Protein AF-A0A7C8NZ95-F1 (afdb_monomer)

Sequence (185 aa):
MVEPLVEALSMAIEKGDIRADDDFKIHGSVNLLVDQTKTVLHLIEVKPHIIAAFKSITKEGPISGLPMRGVKFNIMDVILADDPANMGANQMVETTRRAINASILLANPVLLESIHSATIRIPETASNTASDIITKRGGNIFSEVKAAGASPYIIEAFIPAKKILRFRNSPSDSYQGPRICATSS

Organism: Orbilia oligospora (NCBI:txid2813651)

Structure (mmCIF, N/CA/C/O backbone):
data_AF-A0A7C8NZ95-F1
#
_entry.id   AF-A0A7C8NZ95-F1
#
loop_
_atom_site.group_PDB
_atom_site.id
_atom_site.type_symbol
_atom_site.label_atom_id
_atom_site.label_alt_id
_atom_site.label_comp_id
_atom_site.label_asym_id
_atom_site.label_entity_id
_atom_site.label_seq_id
_atom_site.pdbx_PDB_ins_code
_atom_site.Cartn_x
_atom_site.Cartn_y
_atom_site.Cartn_z
_atom_site.occupancy
_atom_site.B_iso_or_equiv
_atom_site.auth_seq_id
_atom_site.auth_comp_id
_atom_site.auth_asym_id
_atom_site.auth_atom_id
_atom_site.pdbx_PDB_model_num
ATOM 1 N N . MET A 1 1 ? -14.291 2.839 6.269 1.00 80.12 1 MET A N 1
ATOM 2 C CA . MET A 1 1 ? -14.311 2.973 4.791 1.00 80.12 1 MET A CA 1
ATOM 3 C C . MET A 1 1 ? -12.886 3.026 4.265 1.00 80.12 1 MET A C 1
ATOM 5 O O . MET A 1 1 ? -12.041 3.594 4.948 1.00 80.12 1 MET A O 1
ATOM 9 N N . VAL A 1 2 ? -12.616 2.412 3.109 1.00 84.00 2 VAL A N 1
ATOM 10 C CA . VAL A 1 2 ? -11.275 2.343 2.503 1.00 84.00 2 VAL A CA 1
ATOM 11 C C . VAL A 1 2 ? -11.283 3.091 1.184 1.00 84.00 2 VAL A C 1
ATOM 13 O O . VAL A 1 2 ? -12.167 2.873 0.362 1.00 84.00 2 VAL A O 1
ATOM 16 N N . GLU A 1 3 ? -10.301 3.963 0.997 1.00 85.75 3 GLU A N 1
ATOM 17 C CA . GLU A 1 3 ? -10.150 4.779 -0.204 1.00 85.75 3 GLU A CA 1
ATOM 18 C C . GLU A 1 3 ? -8.696 4.705 -0.694 1.00 85.75 3 GLU A C 1
ATOM 20 O O . GLU A 1 3 ? -7.772 4.656 0.132 1.00 85.75 3 GLU A O 1
ATOM 25 N N . PRO A 1 4 ? -8.456 4.707 -2.017 1.00 84.56 4 PRO A N 1
ATOM 26 C CA . PRO A 1 4 ? -7.107 4.853 -2.541 1.00 84.56 4 PRO A CA 1
ATOM 27 C C . PRO A 1 4 ? -6.555 6.234 -2.176 1.00 84.56 4 PRO A C 1
ATOM 29 O O . PRO A 1 4 ? -7.269 7.240 -2.184 1.00 84.56 4 PRO A O 1
ATOM 32 N N . LEU A 1 5 ? -5.268 6.289 -1.844 1.00 82.00 5 LEU A N 1
ATOM 33 C CA . LEU A 1 5 ? -4.600 7.554 -1.582 1.00 82.00 5 LEU A CA 1
ATOM 34 C C . LEU A 1 5 ? -4.376 8.313 -2.893 1.00 82.00 5 LEU A C 1
ATOM 36 O O . LEU A 1 5 ? -3.969 7.730 -3.895 1.00 82.00 5 LEU A O 1
ATOM 40 N N . VAL A 1 6 ? -4.564 9.633 -2.867 1.00 82.06 6 VAL A N 1
ATOM 41 C CA . VAL A 1 6 ? -4.166 10.493 -3.989 1.00 82.06 6 VAL A CA 1
ATOM 42 C C . VAL A 1 6 ? -2.646 10.412 -4.163 1.00 82.06 6 VAL A C 1
ATOM 44 O O . VAL A 1 6 ? -1.903 10.548 -3.187 1.00 82.06 6 VAL A O 1
ATOM 47 N N . GLU A 1 7 ? -2.172 10.236 -5.398 1.00 76.62 7 GLU A N 1
ATOM 48 C CA . GLU A 1 7 ? -0.744 10.050 -5.705 1.00 76.62 7 GLU A CA 1
ATOM 49 C C . GLU A 1 7 ? 0.134 11.180 -5.151 1.00 76.62 7 GLU A C 1
ATOM 51 O O . GLU A 1 7 ? 1.164 10.917 -4.530 1.00 76.62 7 GLU A O 1
ATOM 56 N N . ALA A 1 8 ? -0.310 12.433 -5.269 1.00 75.50 8 ALA A N 1
ATOM 57 C CA . ALA A 1 8 ? 0.403 13.586 -4.721 1.00 75.50 8 ALA A CA 1
ATOM 58 C C . ALA A 1 8 ? 0.623 13.477 -3.201 1.00 75.50 8 ALA A C 1
ATOM 60 O O . ALA A 1 8 ? 1.704 13.787 -2.698 1.00 75.50 8 ALA A O 1
ATOM 61 N N . LEU A 1 9 ? -0.379 12.979 -2.469 1.00 76.06 9 LEU A N 1
ATOM 62 C CA . LEU A 1 9 ? -0.285 12.777 -1.026 1.00 76.06 9 LEU A CA 1
ATOM 63 C C . LEU A 1 9 ? 0.663 11.620 -0.695 1.00 76.06 9 LEU A C 1
ATOM 65 O O . LEU A 1 9 ? 1.402 11.695 0.282 1.00 76.06 9 LEU A O 1
ATOM 69 N N . SER A 1 10 ? 0.684 10.580 -1.532 1.00 75.25 10 SER A N 1
AT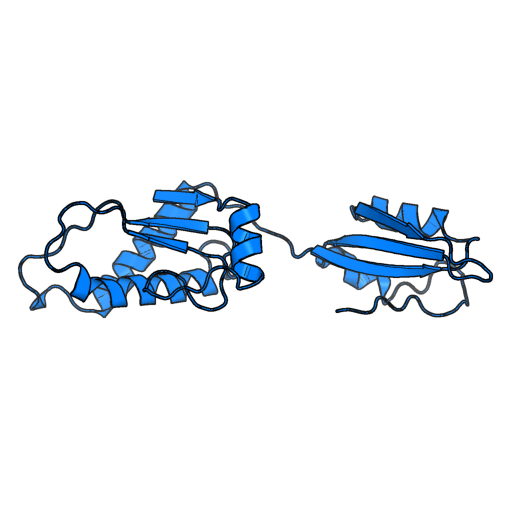OM 70 C CA . SER A 1 10 ? 1.573 9.430 -1.345 1.00 75.25 10 SER A CA 1
ATOM 71 C C . SER A 1 10 ? 3.038 9.847 -1.480 1.00 75.25 10 SER A C 1
ATOM 73 O O . SER A 1 10 ? 3.849 9.541 -0.609 1.00 75.25 10 SER A O 1
ATOM 75 N N . MET A 1 11 ? 3.347 10.662 -2.493 1.00 75.94 11 MET A N 1
ATOM 76 C CA . MET A 1 11 ? 4.688 11.197 -2.724 1.00 75.94 11 MET A CA 1
ATOM 77 C C . MET A 1 11 ? 5.117 12.179 -1.630 1.00 75.94 11 MET A C 1
ATOM 79 O O . MET A 1 11 ? 6.271 12.157 -1.210 1.00 75.94 11 MET A O 1
ATOM 83 N N . ALA A 1 12 ? 4.206 13.025 -1.143 1.00 74.94 12 ALA A N 1
ATOM 84 C CA . ALA A 1 12 ? 4.500 13.959 -0.054 1.00 74.94 12 ALA A CA 1
ATOM 85 C C . ALA A 1 12 ? 4.805 13.235 1.271 1.00 74.94 12 ALA A C 1
ATOM 87 O O . ALA A 1 12 ? 5.657 13.671 2.046 1.00 74.94 12 ALA A O 1
ATOM 88 N N . ILE A 1 13 ? 4.136 12.105 1.531 1.00 75.50 13 ILE A N 1
ATOM 89 C CA . ILE A 1 13 ? 4.433 11.252 2.691 1.00 75.50 13 ILE A CA 1
ATOM 90 C C . ILE A 1 13 ? 5.806 10.593 2.536 1.00 75.50 13 ILE A C 1
ATOM 92 O O . ILE A 1 13 ? 6.569 10.566 3.498 1.00 75.50 13 ILE A O 1
ATOM 96 N N . GLU A 1 14 ? 6.142 10.100 1.343 1.00 74.75 14 GLU A N 1
ATOM 97 C CA . GLU A 1 14 ? 7.441 9.464 1.083 1.00 74.75 14 GLU A CA 1
ATOM 98 C C . GLU A 1 14 ? 8.619 10.421 1.179 1.00 74.75 14 GLU A C 1
ATOM 100 O O . GLU A 1 14 ? 9.664 10.055 1.712 1.00 74.75 14 GLU A O 1
ATOM 105 N N . LYS A 1 15 ? 8.443 11.658 0.713 1.00 74.00 15 LYS A N 1
ATOM 106 C CA . LYS A 1 15 ? 9.460 12.708 0.831 1.00 74.00 15 LYS A CA 1
ATOM 107 C C . LYS A 1 15 ? 9.661 13.185 2.271 1.00 74.00 15 LYS A C 1
ATOM 109 O O . LYS A 1 15 ? 10.655 13.841 2.556 1.00 74.00 15 LYS A O 1
ATOM 114 N N . GLY A 1 16 ? 8.752 12.832 3.182 1.00 69.88 16 GLY A N 1
ATOM 115 C CA . GLY A 1 16 ? 8.834 13.218 4.589 1.00 69.88 16 GLY A CA 1
ATOM 1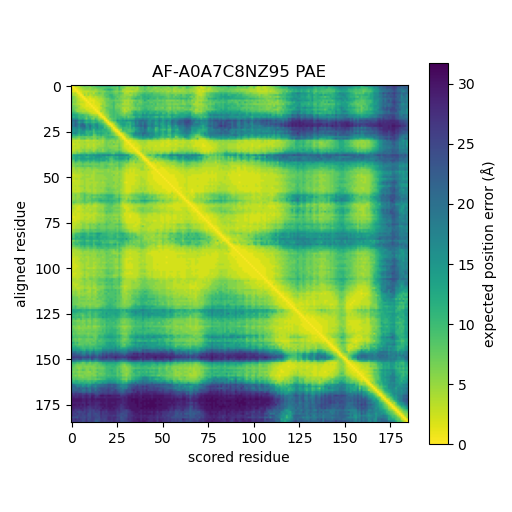16 C C . GLY A 1 16 ? 8.340 14.637 4.884 1.00 69.88 16 GLY A C 1
ATOM 117 O O . GLY A 1 16 ? 8.511 15.102 6.009 1.00 69.88 16 GLY A O 1
ATOM 118 N N . ASP A 1 17 ? 7.689 15.301 3.922 1.00 68.12 17 ASP A N 1
ATOM 119 C CA . ASP A 1 17 ? 7.163 16.667 4.079 1.00 68.12 17 ASP A CA 1
ATOM 120 C C . ASP A 1 17 ? 6.019 16.728 5.099 1.00 68.12 17 ASP A C 1
ATOM 122 O O . ASP A 1 17 ? 5.813 17.738 5.770 1.00 68.12 17 ASP A O 1
ATOM 126 N N . ILE A 1 18 ? 5.280 15.626 5.260 1.00 63.94 18 ILE A N 1
ATOM 127 C CA . ILE A 1 18 ? 4.170 15.537 6.209 1.00 63.94 18 ILE A CA 1
ATOM 128 C C . ILE A 1 18 ? 4.586 14.683 7.406 1.00 63.94 18 ILE A C 1
ATOM 130 O O . ILE A 1 18 ? 4.267 13.486 7.477 1.00 63.94 18 ILE A O 1
ATOM 134 N N . ARG A 1 19 ? 5.265 15.328 8.359 1.00 55.91 19 ARG A N 1
ATOM 135 C CA . ARG A 1 19 ? 5.551 14.781 9.689 1.00 55.91 19 ARG A CA 1
ATOM 136 C C . ARG A 1 19 ? 4.236 14.504 10.419 1.00 55.91 19 ARG A C 1
ATOM 138 O O . ARG A 1 19 ? 3.346 15.346 10.465 1.00 55.91 19 ARG A O 1
ATOM 145 N N . ALA A 1 20 ? 4.080 13.277 10.901 1.00 51.59 20 ALA A N 1
ATOM 146 C CA . ALA A 1 20 ? 2.926 12.893 11.696 1.00 51.59 20 ALA A CA 1
ATOM 147 C C . ALA A 1 20 ? 3.221 13.242 13.146 1.00 51.59 20 ALA A C 1
ATOM 149 O O . ALA A 1 20 ? 3.861 12.446 13.824 1.00 51.59 20 ALA A O 1
ATOM 150 N N . ASP A 1 21 ? 2.809 14.430 13.579 1.00 48.16 21 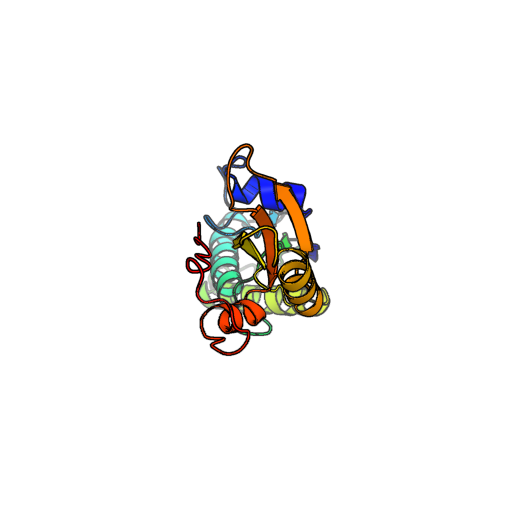ASP A N 1
ATOM 151 C CA . ASP A 1 21 ? 2.953 14.794 14.988 1.00 48.16 21 ASP A CA 1
ATOM 152 C C . ASP A 1 21 ? 1.877 14.172 15.880 1.00 48.16 21 ASP A C 1
ATOM 154 O O . ASP A 1 21 ? 2.112 14.067 17.069 1.00 48.16 21 ASP A O 1
ATOM 158 N N . ASP A 1 22 ? 0.779 13.622 15.345 1.00 45.94 22 ASP A N 1
ATOM 159 C CA . ASP A 1 22 ? -0.195 12.902 16.173 1.00 45.94 22 ASP A CA 1
ATOM 160 C C . ASP A 1 22 ? -0.814 11.687 15.439 1.00 45.94 22 ASP A C 1
ATOM 162 O O . ASP A 1 22 ? -1.611 11.779 14.503 1.00 45.94 22 ASP A O 1
ATOM 166 N N . ASP A 1 23 ? -0.415 10.501 15.900 1.00 54.25 23 ASP A N 1
ATOM 167 C CA . ASP A 1 23 ? -1.246 9.308 16.106 1.00 54.25 23 ASP A CA 1
ATOM 168 C C . ASP A 1 23 ? -1.898 8.487 14.976 1.00 54.25 23 ASP A C 1
ATOM 170 O O . ASP A 1 23 ? -2.422 7.414 15.278 1.00 54.25 23 ASP A O 1
ATOM 174 N N . PHE A 1 24 ? -1.850 8.854 13.695 1.00 59.50 24 PHE A N 1
ATOM 175 C CA . PHE A 1 24 ? -2.505 8.006 12.672 1.00 59.50 24 PHE A CA 1
ATOM 176 C C . PHE A 1 24 ? -1.701 7.692 11.406 1.00 59.50 24 PHE A C 1
ATOM 178 O O . PHE A 1 24 ? -2.204 7.049 10.478 1.00 59.50 24 PHE A O 1
ATOM 185 N N . LYS A 1 25 ? -0.414 8.046 11.386 1.00 55.19 25 LYS A N 1
ATOM 186 C CA . LYS A 1 25 ? 0.523 7.512 10.392 1.00 55.19 25 LYS A CA 1
ATOM 187 C C . LYS A 1 25 ? 1.418 6.466 11.021 1.00 55.19 25 LYS A C 1
ATOM 189 O O . LYS A 1 25 ? 2.057 6.693 12.045 1.00 55.19 25 LYS A O 1
ATOM 194 N N . ILE A 1 26 ? 1.518 5.320 10.364 1.00 56.56 26 ILE A N 1
ATOM 195 C CA . ILE A 1 26 ? 2.563 4.359 10.689 1.00 56.56 26 ILE A CA 1
ATOM 196 C C . ILE A 1 26 ? 3.858 4.893 10.081 1.00 56.56 26 ILE A C 1
ATOM 198 O O . ILE A 1 26 ? 3.969 5.025 8.861 1.00 56.56 26 ILE A O 1
ATOM 202 N N . HIS A 1 27 ? 4.827 5.208 10.937 1.00 48.62 27 HIS A N 1
ATOM 203 C CA . HIS A 1 27 ? 6.140 5.700 10.532 1.00 48.62 27 HIS A CA 1
ATOM 204 C C . HIS A 1 27 ? 6.790 4.736 9.520 1.00 48.62 27 HIS A C 1
ATOM 206 O O . HIS A 1 27 ? 6.875 3.535 9.778 1.00 48.62 27 HIS A O 1
ATOM 212 N N . GLY A 1 28 ? 7.195 5.252 8.354 1.00 55.75 28 GLY A N 1
ATOM 213 C CA . GLY A 1 28 ? 7.808 4.464 7.277 1.00 55.75 28 GLY A CA 1
ATOM 214 C C . GLY A 1 28 ? 6.840 3.761 6.315 1.00 55.75 28 GLY A C 1
ATOM 215 O O . GLY A 1 28 ? 7.301 3.025 5.449 1.00 55.75 28 GLY A O 1
ATOM 216 N N . SER A 1 29 ? 5.522 3.976 6.423 1.00 66.69 29 SER A N 1
ATOM 217 C CA . SER A 1 29 ? 4.550 3.458 5.447 1.00 66.69 29 SER A CA 1
ATOM 218 C C . SER A 1 29 ? 3.651 4.564 4.894 1.00 66.69 29 SER A C 1
ATOM 220 O O . SER A 1 29 ? 3.304 5.511 5.596 1.00 66.69 29 SER A O 1
ATOM 222 N N . VAL A 1 30 ? 3.230 4.418 3.639 1.00 75.56 30 VAL A N 1
ATOM 223 C CA . VAL A 1 30 ? 2.398 5.401 2.913 1.00 75.56 30 VAL A CA 1
ATOM 224 C C . VAL A 1 30 ? 0.901 5.198 3.172 1.00 75.56 30 VAL A C 1
ATOM 226 O O . VAL A 1 30 ? 0.050 5.629 2.397 1.00 75.56 30 VAL A O 1
ATOM 229 N N . ASN A 1 31 ? 0.564 4.484 4.243 1.00 84.12 31 ASN A N 1
ATOM 230 C CA . ASN A 1 31 ? -0.815 4.192 4.600 1.00 84.12 31 ASN A CA 1
ATOM 231 C C . ASN A 1 31 ? -1.280 5.178 5.666 1.00 84.12 31 ASN A C 1
ATOM 233 O O . ASN A 1 31 ? -0.545 5.487 6.609 1.00 84.12 31 ASN A O 1
ATOM 237 N N . LEU A 1 32 ? -2.511 5.656 5.516 1.00 83.12 32 LEU A N 1
ATOM 238 C CA . LEU A 1 32 ? -3.126 6.593 6.443 1.00 83.12 32 LEU A CA 1
ATOM 239 C C . LEU A 1 32 ? -4.291 5.928 7.155 1.00 83.12 32 LEU A C 1
ATOM 241 O O . LEU A 1 32 ? -5.144 5.313 6.519 1.00 83.12 32 LEU A O 1
ATOM 245 N N . LEU A 1 33 ? -4.341 6.114 8.466 1.00 85.25 33 LEU A N 1
ATOM 246 C CA . LEU A 1 33 ? -5.549 5.938 9.249 1.00 85.25 33 LEU A CA 1
ATOM 247 C C . LEU A 1 33 ? -6.106 7.341 9.535 1.00 85.25 33 LEU A C 1
ATOM 249 O O . LEU A 1 33 ? -5.351 8.294 9.705 1.00 85.25 33 LEU A O 1
ATOM 253 N N . VAL A 1 34 ? -7.417 7.509 9.498 1.00 84.88 34 VAL A N 1
ATOM 254 C CA . VAL A 1 34 ? -8.087 8.782 9.760 1.00 84.88 34 VAL A CA 1
ATOM 255 C C . VAL A 1 34 ? -9.298 8.487 10.618 1.00 84.88 34 VAL A C 1
ATOM 257 O O . VAL A 1 34 ? -10.124 7.640 10.276 1.00 84.88 34 VAL A O 1
ATOM 260 N N . ASP A 1 35 ? -9.405 9.195 11.729 1.00 85.06 35 ASP A N 1
ATOM 261 C CA . ASP A 1 35 ? -10.601 9.176 12.551 1.00 85.06 35 ASP A CA 1
ATOM 262 C C . ASP A 1 35 ? -11.641 10.146 11.973 1.00 85.06 35 ASP A C 1
ATOM 264 O O . ASP A 1 35 ? -11.374 11.336 11.807 1.00 85.06 35 ASP A O 1
ATOM 268 N N . GLN A 1 36 ? -12.806 9.616 11.604 1.00 85.12 36 GLN A N 1
ATOM 269 C CA . GLN A 1 36 ? -13.972 10.383 11.160 1.00 85.12 36 GLN A CA 1
ATOM 270 C C . GLN A 1 36 ? -15.193 10.110 12.050 1.00 85.12 36 GLN A C 1
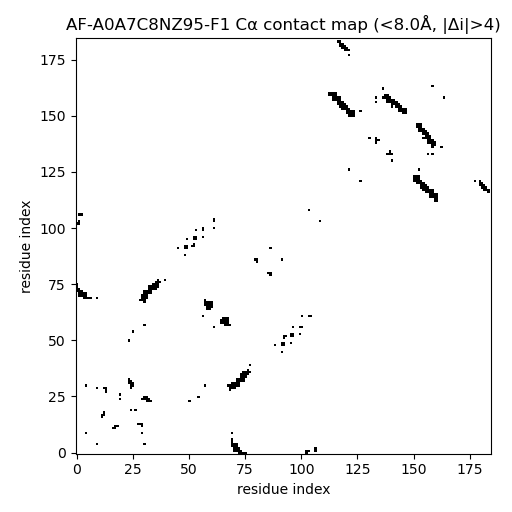ATOM 272 O O . GLN A 1 36 ? -16.320 10.433 11.665 1.00 85.12 36 GLN A O 1
ATOM 277 N N . THR A 1 37 ? -14.984 9.505 13.222 1.00 83.75 37 THR A N 1
ATOM 278 C CA . THR A 1 37 ? -16.064 9.187 14.153 1.00 83.75 37 THR A CA 1
ATOM 279 C C . THR A 1 37 ? -16.660 10.462 14.750 1.00 83.75 37 THR A C 1
ATOM 281 O O . THR A 1 37 ? -15.994 11.491 14.895 1.00 83.75 37 THR A O 1
ATOM 284 N N . LYS A 1 38 ? -17.951 10.420 15.090 1.00 82.12 38 LYS A N 1
ATOM 285 C CA . LYS A 1 38 ? -18.626 11.508 15.807 1.00 82.12 38 LYS A CA 1
ATOM 286 C C . LYS A 1 38 ? -18.954 11.034 17.216 1.00 82.12 38 LYS A C 1
ATOM 288 O O . LYS A 1 38 ? -19.656 10.043 17.372 1.00 82.12 38 LYS A O 1
ATOM 293 N N . THR A 1 39 ? -18.472 11.769 18.222 1.00 66.38 39 THR A N 1
ATOM 294 C CA . THR A 1 39 ? -18.899 11.644 19.631 1.00 66.38 39 THR A CA 1
ATOM 295 C C . THR A 1 39 ? -18.835 10.219 20.206 1.00 66.38 39 THR A C 1
ATOM 297 O O . THR A 1 39 ? -19.800 9.757 20.807 1.00 66.38 39 THR A O 1
ATOM 300 N N . VAL A 1 40 ? -17.701 9.527 20.050 1.00 72.56 40 VAL A N 1
ATOM 301 C CA . VAL A 1 40 ? -17.456 8.232 20.711 1.00 72.56 40 VAL A CA 1
ATOM 302 C C . VAL A 1 40 ? -16.790 8.467 22.071 1.00 72.56 40 VAL A C 1
ATOM 304 O O . VAL A 1 40 ? -15.702 9.041 22.153 1.00 72.56 40 VAL A O 1
ATOM 307 N N . LEU A 1 41 ? -17.446 8.029 23.147 1.00 71.94 41 LEU A N 1
ATOM 308 C CA . LEU A 1 41 ? -16.885 8.033 24.503 1.00 71.94 41 LEU A CA 1
ATOM 309 C C . LEU A 1 41 ? -15.725 7.022 24.595 1.00 71.94 41 LEU A C 1
ATOM 311 O O . LEU A 1 41 ? -15.789 5.944 24.013 1.00 71.94 41 LEU A O 1
ATOM 315 N N . HIS A 1 42 ? -14.656 7.378 25.313 1.00 75.25 42 HIS A N 1
ATOM 316 C CA . HIS A 1 42 ? -13.472 6.531 25.565 1.00 75.25 42 HIS A CA 1
ATOM 317 C C . HIS A 1 42 ? -12.664 6.063 24.333 1.00 75.25 42 HIS A C 1
ATOM 319 O O . HIS A 1 42 ? -11.849 5.148 24.437 1.00 75.25 42 HIS A O 1
ATOM 325 N N . LEU A 1 43 ? -12.776 6.729 23.174 1.00 79.81 43 LEU A N 1
ATOM 326 C CA . LEU A 1 43 ? -11.993 6.367 21.977 1.00 79.81 43 LEU A CA 1
ATOM 327 C C . LEU A 1 43 ? -10.469 6.390 22.208 1.00 79.81 43 LEU A C 1
ATOM 329 O O . LEU A 1 43 ? -9.732 5.612 21.604 1.00 79.81 43 LEU A O 1
ATOM 333 N N . ILE A 1 44 ? -10.003 7.256 23.110 1.00 82.19 44 ILE A N 1
ATOM 334 C CA . ILE A 1 44 ? -8.588 7.412 23.474 1.00 82.19 44 ILE A CA 1
ATOM 335 C C . ILE A 1 44 ? -7.986 6.092 23.983 1.00 82.19 44 ILE A C 1
ATOM 337 O O . ILE A 1 44 ? -6.844 5.779 23.651 1.00 82.19 44 ILE A O 1
ATOM 341 N N . GLU A 1 45 ? -8.753 5.292 24.727 1.00 82.88 45 GLU A N 1
ATOM 342 C CA . GLU A 1 45 ? -8.290 4.019 25.301 1.00 82.88 45 GLU A CA 1
ATOM 343 C C . GLU A 1 45 ? -8.152 2.927 24.234 1.00 82.88 45 GLU A C 1
ATOM 345 O O . GLU A 1 45 ? -7.246 2.097 24.268 1.00 82.88 45 GLU A O 1
ATOM 350 N N . VAL A 1 46 ? -9.032 2.960 23.234 1.00 85.12 46 VAL A N 1
ATOM 351 C CA . VAL A 1 46 ? -9.119 1.953 22.169 1.00 85.12 46 VAL A CA 1
ATOM 352 C C . VAL A 1 46 ? -8.136 2.222 21.030 1.00 85.12 46 VAL A C 1
ATOM 354 O O . VAL A 1 46 ? -7.627 1.304 20.378 1.00 85.12 46 VAL A O 1
ATOM 357 N N . LYS A 1 47 ? -7.839 3.498 20.801 1.00 84.75 47 LYS A N 1
ATOM 358 C CA . LYS A 1 47 ? -6.943 4.002 19.763 1.00 84.75 47 LYS A CA 1
ATOM 359 C C . LYS A 1 47 ? -5.609 3.240 19.635 1.00 84.75 47 LYS A C 1
ATOM 361 O O . LYS A 1 47 ? -5.298 2.827 18.513 1.00 84.75 47 LYS A O 1
ATOM 366 N N . PRO A 1 48 ? -4.831 2.969 20.705 1.00 86.56 48 PRO A N 1
ATOM 367 C CA . PRO A 1 48 ? -3.574 2.225 20.580 1.00 86.56 48 PRO A CA 1
ATOM 368 C C . PRO A 1 48 ? -3.767 0.796 20.050 1.00 86.56 48 PRO A C 1
ATOM 370 O O . PRO A 1 48 ? -2.931 0.312 19.282 1.00 86.56 48 PRO A O 1
ATOM 373 N N . HIS A 1 49 ? -4.873 0.131 20.392 1.00 88.56 49 HIS A N 1
ATOM 374 C CA . HIS A 1 49 ? -5.183 -1.216 19.906 1.00 88.56 49 HIS A CA 1
ATOM 375 C C . HIS A 1 49 ? -5.528 -1.215 18.413 1.00 88.56 49 HIS A C 1
ATOM 377 O O . HIS A 1 49 ? -5.045 -2.073 17.670 1.00 88.56 49 HIS A O 1
ATOM 383 N N . ILE A 1 50 ? -6.281 -0.212 17.948 1.00 88.88 50 ILE A N 1
ATOM 384 C CA . ILE A 1 50 ? -6.583 -0.036 16.520 1.00 88.88 50 ILE A CA 1
ATOM 385 C C . ILE A 1 50 ? -5.295 0.222 15.731 1.00 88.88 50 ILE A C 1
ATOM 387 O O . ILE A 1 50 ? -5.056 -0.408 14.699 1.00 88.88 50 ILE A O 1
ATOM 391 N N . ILE A 1 51 ? -4.428 1.104 16.237 1.00 87.06 51 ILE A N 1
ATOM 392 C CA . ILE A 1 51 ? -3.139 1.414 15.606 1.00 87.06 51 ILE A CA 1
ATOM 393 C C . ILE A 1 51 ? -2.249 0.164 15.548 1.00 87.06 51 ILE A C 1
ATOM 395 O O . ILE A 1 51 ? -1.592 -0.074 14.533 1.00 87.06 51 ILE A O 1
ATOM 399 N N . ALA A 1 52 ? -2.224 -0.653 16.604 1.00 88.19 52 ALA A N 1
ATOM 400 C CA . ALA A 1 52 ? -1.462 -1.899 16.628 1.00 88.19 52 ALA A CA 1
ATOM 401 C C . ALA A 1 52 ? -1.964 -2.903 15.577 1.00 88.19 52 ALA A C 1
ATOM 403 O O . ALA A 1 52 ? -1.159 -3.448 14.817 1.00 88.19 52 ALA A O 1
ATOM 404 N N . ALA A 1 53 ? -3.285 -3.090 15.473 1.00 90.06 53 ALA A N 1
ATOM 405 C CA . ALA A 1 53 ? -3.892 -3.940 14.449 1.00 90.06 53 ALA A CA 1
ATOM 406 C C . ALA A 1 53 ? -3.556 -3.438 13.036 1.00 90.06 53 ALA A C 1
ATOM 408 O O . ALA A 1 53 ? -3.097 -4.203 12.186 1.00 90.06 53 ALA A O 1
ATOM 409 N N . PHE A 1 54 ? -3.693 -2.131 12.805 1.00 88.94 54 PHE A N 1
ATOM 410 C CA . PHE A 1 54 ? -3.370 -1.495 11.532 1.00 88.94 54 PHE A CA 1
ATOM 411 C C . PHE A 1 54 ? -1.894 -1.684 11.141 1.00 88.94 54 PHE A C 1
ATOM 413 O O . PHE A 1 54 ? -1.587 -1.996 9.989 1.00 88.94 54 PHE A O 1
ATOM 420 N N . LYS A 1 55 ? -0.966 -1.582 12.101 1.00 87.69 55 LYS A N 1
ATOM 421 C CA . LYS A 1 55 ? 0.474 -1.831 11.895 1.00 87.69 55 LYS A CA 1
ATOM 422 C C . LYS A 1 55 ? 0.803 -3.269 11.510 1.00 87.69 55 LYS A C 1
ATOM 424 O O . LYS A 1 55 ? 1.720 -3.479 10.720 1.00 87.69 55 LYS A O 1
ATOM 429 N N . SER A 1 56 ? 0.101 -4.251 12.068 1.00 87.62 56 SER A N 1
ATOM 430 C CA . SER A 1 56 ? 0.295 -5.660 11.703 1.00 87.62 56 SER A CA 1
ATOM 431 C C . SER A 1 56 ? -0.220 -5.929 10.286 1.00 87.62 56 SER A C 1
ATOM 433 O O . SER A 1 56 ? 0.519 -6.439 9.446 1.00 87.62 56 SER A O 1
ATOM 435 N N . ILE A 1 57 ? -1.434 -5.476 9.965 1.00 89.69 57 ILE A N 1
ATOM 436 C CA . ILE A 1 57 ? -2.065 -5.763 8.665 1.00 89.69 57 ILE A CA 1
ATOM 437 C C . ILE A 1 57 ? -1.356 -5.066 7.518 1.00 89.69 57 ILE A C 1
ATOM 439 O O . ILE A 1 57 ? -1.234 -5.626 6.440 1.00 89.69 57 ILE A O 1
ATOM 443 N N . THR A 1 58 ? -0.881 -3.840 7.716 1.00 86.56 58 THR A N 1
ATOM 444 C CA . THR A 1 58 ? -0.148 -3.114 6.667 1.00 86.56 58 THR A CA 1
ATOM 445 C C . THR A 1 58 ? 1.158 -3.798 6.274 1.00 86.56 58 THR A C 1
ATOM 447 O O . THR A 1 58 ? 1.584 -3.637 5.133 1.00 86.56 58 THR A O 1
ATOM 450 N N . LYS A 1 59 ? 1.765 -4.587 7.169 1.00 86.12 59 LYS A N 1
ATOM 451 C CA . LYS A 1 59 ? 2.962 -5.386 6.871 1.00 86.12 59 LYS A CA 1
ATOM 452 C C . LYS A 1 59 ? 2.636 -6.697 6.165 1.00 86.12 59 LYS A C 1
ATOM 454 O O . LYS A 1 59 ? 3.361 -7.075 5.254 1.00 86.12 59 LYS A O 1
ATOM 459 N N . GLU A 1 60 ? 1.578 -7.375 6.599 1.00 86.75 60 GLU A N 1
ATOM 460 C CA . GLU A 1 60 ? 1.204 -8.692 6.078 1.00 86.75 60 GLU A CA 1
ATOM 461 C C . GLU A 1 60 ? 0.355 -8.595 4.806 1.00 86.75 60 GLU A C 1
ATOM 463 O O . GLU A 1 60 ? 0.553 -9.374 3.896 1.00 86.75 60 GLU A O 1
ATOM 468 N N . GLY A 1 61 ? -0.562 -7.637 4.701 1.00 85.69 61 GLY A N 1
ATOM 469 C CA . GLY A 1 61 ? -1.503 -7.493 3.589 1.00 85.69 61 GLY A CA 1
ATOM 470 C C . GLY A 1 61 ? -2.513 -8.651 3.462 1.00 85.69 61 GLY A C 1
ATOM 471 O O . GLY A 1 61 ? -2.171 -9.822 3.614 1.00 85.69 61 GLY A O 1
ATOM 472 N N . PRO A 1 62 ? -3.788 -8.378 3.141 1.00 84.38 62 PRO A N 1
ATOM 473 C CA . PRO A 1 62 ? -4.842 -9.394 3.221 1.00 84.38 62 PRO A CA 1
ATOM 474 C C . PRO A 1 62 ? -4.864 -10.420 2.076 1.00 84.38 62 PRO A C 1
ATOM 476 O O . PRO A 1 62 ? -5.482 -11.467 2.234 1.00 84.38 62 PRO A O 1
ATOM 479 N N . ILE A 1 63 ? -4.254 -10.132 0.919 1.00 83.94 63 ILE A N 1
ATOM 480 C CA . ILE A 1 63 ? -4.377 -10.985 -0.284 1.00 83.94 63 ILE A CA 1
ATOM 481 C C . ILE A 1 63 ? -3.204 -11.951 -0.418 1.00 83.94 63 ILE A C 1
ATOM 483 O O . ILE A 1 63 ? -3.397 -13.138 -0.656 1.00 83.94 63 ILE A O 1
ATOM 487 N N . SER A 1 64 ? -1.981 -11.425 -0.346 1.00 82.38 64 SER A N 1
ATOM 488 C CA . SER A 1 64 ? -0.779 -12.115 -0.828 1.00 82.38 64 SER A CA 1
ATOM 489 C C . SER A 1 64 ? 0.342 -12.211 0.201 1.00 82.38 64 SER A C 1
ATOM 491 O O . SER A 1 64 ? 1.430 -12.666 -0.149 1.00 82.38 64 SER A O 1
ATOM 493 N N . GLY A 1 65 ? 0.120 -11.793 1.450 1.00 84.62 65 GLY A N 1
ATOM 494 C CA . GLY A 1 65 ? 1.211 -11.758 2.425 1.00 84.62 65 GLY A CA 1
ATOM 495 C C . GLY A 1 65 ? 2.243 -10.654 2.130 1.00 84.62 65 GLY A C 1
ATOM 496 O O . GLY A 1 65 ? 3.380 -10.744 2.588 1.00 84.62 65 GLY A O 1
ATOM 497 N N . LEU A 1 66 ? 1.880 -9.653 1.314 1.00 86.00 66 LEU A N 1
ATOM 498 C CA . LEU A 1 66 ? 2.744 -8.548 0.906 1.00 86.00 66 LEU A CA 1
ATOM 499 C C . LEU A 1 66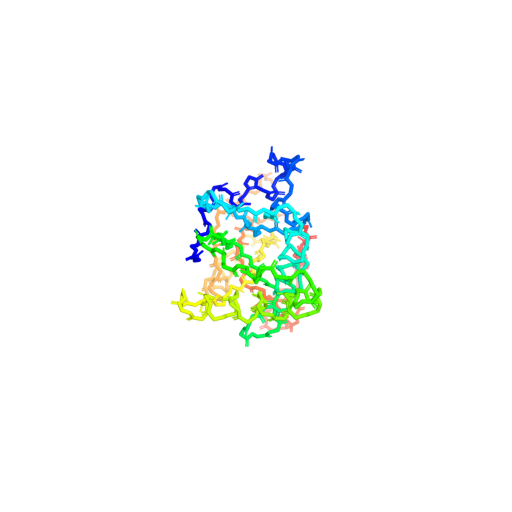 ? 2.332 -7.227 1.567 1.00 86.00 66 LEU A C 1
ATOM 501 O O . LEU A 1 66 ? 1.139 -6.971 1.738 1.00 86.00 66 LEU A O 1
ATOM 505 N N . PRO A 1 67 ? 3.297 -6.335 1.854 1.00 86.38 67 PRO A N 1
ATOM 506 C CA . PRO A 1 67 ? 3.006 -5.057 2.483 1.00 86.38 67 PRO A CA 1
ATOM 507 C C . PRO A 1 67 ? 2.094 -4.187 1.613 1.00 86.38 67 PRO A C 1
ATOM 509 O O . PRO A 1 67 ? 2.263 -4.083 0.396 1.00 86.38 67 PRO A O 1
ATOM 512 N N . MET A 1 68 ? 1.141 -3.521 2.261 1.00 85.06 68 MET A N 1
ATOM 513 C CA . MET A 1 68 ? 0.201 -2.611 1.608 1.00 85.06 68 MET A CA 1
ATOM 514 C C . MET A 1 68 ? 0.807 -1.218 1.422 1.00 85.06 68 MET A C 1
ATOM 516 O O . MET A 1 68 ? 1.561 -0.744 2.277 1.00 85.06 68 MET A O 1
ATOM 520 N N . ARG A 1 69 ? 0.420 -0.520 0.349 1.00 84.75 69 ARG A N 1
ATOM 521 C CA . ARG A 1 69 ? 0.840 0.861 0.068 1.00 84.75 69 ARG A CA 1
ATOM 522 C C . ARG A 1 69 ? -0.306 1.670 -0.534 1.00 84.75 69 ARG A C 1
ATOM 524 O O . ARG A 1 69 ? -1.061 1.146 -1.346 1.00 84.75 69 ARG A O 1
ATOM 531 N N . GLY A 1 70 ? -0.379 2.953 -0.177 1.00 84.62 70 GLY A N 1
ATOM 532 C CA . GLY A 1 70 ? -1.261 3.922 -0.832 1.00 84.62 70 GLY A CA 1
ATOM 533 C C . GLY A 1 70 ? -2.731 3.776 -0.452 1.00 84.62 70 GLY A C 1
ATOM 534 O O . GLY A 1 70 ? -3.600 4.008 -1.289 1.00 84.62 70 GLY A O 1
ATOM 535 N N . VAL A 1 71 ? -3.019 3.397 0.795 1.00 86.19 71 VAL A N 1
ATOM 536 C CA . VAL A 1 71 ? -4.396 3.199 1.262 1.00 86.19 71 VAL A CA 1
ATOM 537 C C . VAL A 1 71 ? -4.734 4.150 2.407 1.00 86.19 71 VAL A C 1
ATOM 539 O O . VAL A 1 71 ? -3.951 4.315 3.346 1.00 86.19 71 VAL A O 1
ATOM 542 N N . LYS A 1 72 ? -5.925 4.750 2.335 1.00 87.38 72 LYS A N 1
ATOM 543 C CA . LYS A 1 72 ? -6.539 5.554 3.393 1.00 87.38 72 LYS A CA 1
ATOM 544 C C . LYS A 1 72 ? -7.671 4.775 4.051 1.00 87.38 72 LYS A C 1
ATOM 546 O O . LYS A 1 72 ? -8.612 4.349 3.383 1.00 87.38 72 LYS A O 1
ATOM 551 N N . PHE A 1 73 ? -7.598 4.632 5.367 1.00 88.38 73 PHE A N 1
ATOM 552 C CA . PHE A 1 73 ? -8.629 4.020 6.192 1.00 88.38 73 PHE A CA 1
ATOM 553 C C . PHE A 1 73 ? -9.329 5.087 7.011 1.00 88.38 73 PHE A C 1
ATOM 555 O O . PHE A 1 73 ? -8.702 5.751 7.826 1.00 88.38 73 PHE A O 1
ATOM 562 N N . ASN A 1 74 ? -10.637 5.205 6.826 1.00 88.44 74 ASN A N 1
ATOM 563 C CA . ASN A 1 74 ? -11.479 6.087 7.617 1.00 88.44 74 ASN A CA 1
ATOM 564 C C . ASN A 1 74 ? -12.241 5.257 8.655 1.00 88.44 74 ASN A C 1
ATOM 566 O O . ASN A 1 74 ? -13.032 4.376 8.281 1.00 88.44 74 ASN A O 1
ATOM 570 N N . ILE A 1 75 ? -12.018 5.542 9.938 1.00 88.25 75 ILE A N 1
ATOM 571 C CA . ILE A 1 75 ? -12.822 5.017 11.045 1.00 88.25 75 ILE A CA 1
ATOM 572 C C . ILE A 1 75 ? -14.127 5.809 11.045 1.00 88.25 75 ILE A C 1
ATOM 574 O O . ILE A 1 75 ? -14.117 7.017 11.259 1.00 88.25 75 ILE A O 1
ATOM 578 N N . MET A 1 76 ? -15.233 5.140 10.725 1.00 88.44 76 MET A N 1
ATOM 579 C CA . MET A 1 76 ? -16.537 5.797 10.600 1.00 88.44 76 MET A CA 1
ATOM 580 C C . MET A 1 76 ? -17.323 5.753 11.902 1.00 88.44 76 MET A C 1
ATOM 582 O O . MET A 1 76 ? -17.888 6.759 12.312 1.00 88.44 76 MET A O 1
ATOM 586 N N . ASP A 1 77 ? -17.360 4.580 12.525 1.00 86.44 77 ASP A N 1
ATOM 587 C CA . ASP A 1 77 ? -18.115 4.338 13.742 1.00 86.44 77 ASP A CA 1
ATOM 588 C C . ASP A 1 77 ? -17.425 3.251 14.567 1.00 86.44 77 ASP A C 1
ATOM 590 O O . ASP A 1 77 ? -16.750 2.372 14.014 1.00 86.44 77 ASP A O 1
ATOM 594 N N . VAL A 1 78 ? -17.572 3.344 15.884 1.00 86.19 78 VAL A N 1
ATOM 595 C CA . VAL A 1 78 ? -17.018 2.407 16.858 1.00 86.19 78 VAL A CA 1
ATOM 596 C C . VAL A 1 78 ? -18.051 2.221 17.959 1.00 86.19 78 VAL A C 1
ATOM 598 O O . VAL A 1 78 ? -18.371 3.154 18.690 1.00 86.19 78 VAL A O 1
ATOM 601 N N . ILE A 1 79 ? -18.530 0.989 18.099 1.00 86.00 79 ILE A N 1
ATOM 602 C CA . ILE A 1 79 ? -19.434 0.588 19.174 1.00 86.00 79 ILE A CA 1
ATOM 603 C C . ILE A 1 79 ? -18.609 -0.196 20.189 1.00 86.00 79 ILE A C 1
ATOM 605 O O . ILE A 1 79 ? -17.976 -1.195 19.841 1.00 86.00 79 ILE A O 1
ATOM 609 N N . LEU A 1 80 ? -18.600 0.280 21.431 1.00 84.88 80 LEU A N 1
ATOM 610 C CA . LEU A 1 80 ? -17.857 -0.314 22.539 1.00 84.88 80 LEU A CA 1
ATOM 611 C C . LEU A 1 80 ? -18.822 -0.954 23.536 1.00 84.88 80 LEU A C 1
ATOM 613 O O . LEU A 1 80 ? -19.978 -0.550 23.637 1.00 84.88 80 LEU A O 1
ATOM 617 N N . ALA A 1 81 ? -18.338 -1.968 24.252 1.00 85.00 81 ALA A N 1
ATOM 618 C CA . ALA A 1 81 ? -19.074 -2.544 25.369 1.00 85.00 81 ALA A CA 1
ATOM 619 C C . ALA A 1 81 ? -19.021 -1.597 26.579 1.00 85.00 81 ALA A C 1
ATOM 621 O O . ALA A 1 81 ? -18.001 -0.947 26.803 1.00 85.00 81 ALA A O 1
ATOM 622 N N . ASP A 1 82 ? -20.091 -1.566 27.378 1.00 81.38 82 ASP A N 1
ATOM 623 C CA . ASP A 1 82 ? -20.190 -0.684 28.551 1.00 81.38 82 ASP A CA 1
ATOM 624 C C . ASP A 1 82 ? -19.188 -1.045 29.665 1.00 81.38 82 ASP A C 1
ATOM 626 O O . ASP A 1 82 ? -18.757 -0.177 30.423 1.00 81.38 82 ASP A O 1
ATOM 630 N N . ASP A 1 83 ? -18.807 -2.324 29.764 1.00 83.19 83 ASP A N 1
ATOM 631 C CA . ASP A 1 83 ? -17.884 -2.832 30.783 1.00 83.19 83 ASP A CA 1
ATOM 632 C C . ASP A 1 83 ? -16.472 -3.073 30.201 1.00 83.19 83 ASP A C 1
ATOM 634 O O . ASP A 1 83 ? -16.312 -3.924 29.312 1.00 83.19 83 ASP A O 1
ATOM 638 N N . PRO A 1 84 ? -15.425 -2.396 30.715 1.00 76.06 84 PRO A N 1
ATOM 639 C CA . PRO A 1 84 ? -14.046 -2.573 30.265 1.00 76.06 84 PRO A CA 1
ATOM 640 C C . PRO A 1 84 ? -13.475 -3.976 30.482 1.00 76.06 84 PRO A C 1
ATOM 642 O O . PRO A 1 84 ? -12.557 -4.361 29.757 1.00 76.06 84 PRO A O 1
ATOM 645 N N . ALA A 1 85 ? -14.025 -4.790 31.390 1.00 83.31 85 ALA A N 1
ATOM 646 C CA . ALA A 1 85 ? -13.591 -6.182 31.553 1.00 83.31 85 ALA A CA 1
ATOM 647 C C . ALA A 1 85 ? -13.855 -7.038 30.299 1.00 83.31 85 ALA A C 1
ATOM 649 O O . ALA A 1 85 ? -13.130 -7.997 30.026 1.00 83.31 85 ALA A O 1
ATOM 650 N N . ASN A 1 86 ? -14.855 -6.656 29.500 1.00 80.88 86 ASN A N 1
ATOM 651 C CA . ASN A 1 86 ? -15.192 -7.313 28.239 1.00 80.88 86 ASN A CA 1
ATOM 652 C C . ASN A 1 86 ? -14.383 -6.763 27.049 1.00 80.88 86 ASN A C 1
ATOM 654 O O . ASN A 1 86 ? -14.471 -7.296 25.945 1.00 80.88 86 ASN A O 1
ATOM 658 N N . MET A 1 87 ? -13.564 -5.727 27.261 1.00 81.38 87 MET A N 1
ATOM 659 C CA . MET A 1 87 ? -12.715 -5.095 26.247 1.00 81.38 87 MET A CA 1
ATOM 660 C C . MET A 1 87 ? -11.272 -5.603 26.336 1.00 81.38 87 MET A C 1
ATOM 662 O O . MET A 1 87 ? -10.314 -4.847 26.486 1.00 81.38 87 MET A O 1
ATOM 666 N N . GLY A 1 88 ? -11.095 -6.921 26.240 1.00 84.75 88 GLY A N 1
ATOM 667 C CA . GLY A 1 88 ? -9.759 -7.509 26.240 1.00 84.75 88 GLY A CA 1
ATOM 668 C C . GLY A 1 88 ? -8.927 -7.003 25.054 1.00 84.75 88 GLY A C 1
ATOM 669 O O . GLY A 1 88 ? -9.330 -7.167 23.903 1.00 84.75 88 GLY A O 1
ATOM 670 N N . ALA A 1 89 ? -7.732 -6.463 25.310 1.00 85.56 89 ALA A N 1
ATOM 671 C CA . ALA A 1 89 ? -6.853 -5.882 24.284 1.00 85.56 89 ALA A CA 1
ATOM 672 C C . ALA A 1 89 ? -6.657 -6.787 23.048 1.00 85.56 89 ALA A C 1
ATOM 674 O O . ALA A 1 89 ? -6.756 -6.334 21.908 1.00 85.56 89 ALA A O 1
ATOM 675 N N . ASN A 1 90 ? -6.449 -8.091 23.260 1.00 89.06 90 ASN A N 1
ATOM 676 C CA . ASN A 1 90 ? -6.283 -9.060 22.171 1.00 89.06 90 ASN A CA 1
ATOM 677 C C . ASN A 1 90 ? -7.555 -9.229 21.328 1.00 89.06 90 ASN A C 1
ATOM 679 O O . ASN A 1 90 ? -7.472 -9.402 20.113 1.00 89.06 90 ASN A O 1
ATOM 683 N N . GLN A 1 91 ? -8.731 -9.161 21.958 1.00 90.12 91 GLN A N 1
ATOM 684 C CA . GLN A 1 91 ? -10.009 -9.255 21.255 1.00 90.12 91 GLN A CA 1
ATOM 685 C C . GLN A 1 91 ? -10.231 -8.020 20.384 1.00 90.12 91 GLN A C 1
ATOM 687 O O . GLN A 1 91 ? -10.645 -8.150 19.234 1.00 90.12 91 GLN A O 1
ATOM 692 N N . MET A 1 92 ? -9.888 -6.833 20.886 1.00 89.88 92 MET A N 1
ATOM 693 C CA . MET A 1 92 ? -10.002 -5.583 20.133 1.00 89.88 92 MET A CA 1
ATOM 694 C C . MET A 1 92 ? -9.070 -5.564 18.924 1.00 89.88 92 MET A C 1
ATOM 696 O O . MET A 1 92 ? -9.497 -5.213 17.823 1.00 89.88 92 MET A O 1
ATOM 700 N N . VAL A 1 93 ? -7.817 -5.994 19.103 1.00 92.19 93 VAL A N 1
ATOM 701 C CA . VAL A 1 93 ? -6.842 -6.085 18.009 1.00 92.19 93 VAL A CA 1
ATOM 702 C C . VAL A 1 93 ? -7.332 -7.054 16.935 1.00 92.19 93 VAL A C 1
ATOM 704 O O . VAL A 1 93 ? -7.381 -6.678 15.767 1.00 92.19 93 VAL A O 1
ATOM 707 N N . GLU A 1 94 ? -7.758 -8.265 17.302 1.00 92.00 94 GLU A N 1
ATOM 708 C CA . GLU A 1 94 ? -8.210 -9.262 16.323 1.00 92.00 94 GLU A CA 1
ATOM 709 C C . GLU A 1 94 ? -9.524 -8.859 15.638 1.00 92.00 94 GLU A C 1
ATOM 711 O O . GLU A 1 94 ? -9.683 -9.052 14.431 1.00 92.00 94 GLU A O 1
ATOM 716 N N . THR A 1 95 ? -10.450 -8.239 16.371 1.00 91.88 95 THR A N 1
ATOM 717 C CA . THR A 1 95 ? -11.712 -7.738 15.804 1.00 91.88 95 THR A CA 1
ATOM 718 C C . THR A 1 95 ? -11.444 -6.615 14.807 1.00 91.88 95 THR A C 1
ATOM 720 O O . THR A 1 95 ? -11.936 -6.655 13.677 1.00 91.88 95 THR A O 1
ATOM 723 N N . THR A 1 96 ? -10.581 -5.663 15.173 1.00 92.00 96 THR A N 1
ATOM 724 C CA . THR A 1 96 ? -10.139 -4.593 14.270 1.00 92.00 96 THR A CA 1
ATOM 725 C C . THR A 1 96 ? -9.421 -5.173 13.054 1.00 92.00 96 THR A C 1
ATOM 727 O O . THR A 1 96 ? -9.635 -4.721 11.929 1.00 92.00 96 THR A O 1
ATOM 730 N N . ARG A 1 97 ? -8.617 -6.226 13.250 1.00 92.19 97 ARG A N 1
ATOM 731 C CA . ARG A 1 97 ? -7.894 -6.901 12.171 1.00 92.19 97 ARG A CA 1
ATOM 732 C C . ARG A 1 97 ? -8.835 -7.458 11.112 1.00 92.19 97 ARG A C 1
ATOM 734 O O . ARG A 1 97 ? -8.659 -7.221 9.918 1.00 92.19 97 ARG A O 1
ATOM 741 N N . ARG A 1 98 ? -9.879 -8.151 11.560 1.00 92.38 98 ARG A N 1
ATOM 742 C CA . ARG A 1 98 ? -10.922 -8.695 10.685 1.00 92.38 98 ARG A CA 1
ATOM 743 C C . ARG A 1 98 ? -11.694 -7.592 9.969 1.00 92.38 98 ARG A C 1
ATOM 745 O O . ARG A 1 98 ? -11.915 -7.712 8.766 1.00 92.38 98 ARG A O 1
ATOM 752 N N . ALA A 1 99 ? -12.043 -6.513 10.671 1.00 92.56 99 ALA A N 1
ATOM 753 C CA . ALA A 1 99 ? -12.749 -5.375 10.086 1.00 92.56 99 ALA A CA 1
ATOM 754 C C . ALA A 1 99 ? -11.933 -4.702 8.969 1.00 92.56 99 ALA A C 1
ATOM 756 O O . ALA A 1 99 ? -12.456 -4.454 7.881 1.00 92.56 99 ALA A O 1
ATOM 757 N N . ILE A 1 100 ? -10.635 -4.476 9.197 1.00 91.69 100 ILE A N 1
ATOM 758 C CA . ILE A 1 100 ? -9.734 -3.910 8.188 1.00 91.69 100 ILE A CA 1
ATOM 759 C C . ILE A 1 100 ? -9.621 -4.855 6.985 1.00 91.69 100 ILE A C 1
ATOM 761 O O . ILE A 1 100 ? -9.829 -4.411 5.856 1.00 91.69 100 ILE A O 1
ATOM 765 N N . ASN A 1 101 ? -9.380 -6.151 7.200 1.00 91.50 101 ASN A N 1
ATOM 766 C CA . ASN A 1 101 ? -9.284 -7.127 6.108 1.00 91.50 101 ASN A CA 1
ATOM 767 C C . ASN A 1 101 ? -10.561 -7.180 5.261 1.00 91.50 101 ASN A C 1
ATOM 769 O O . ASN A 1 101 ? -10.486 -7.110 4.035 1.00 91.50 101 ASN A O 1
ATOM 773 N N . ALA A 1 102 ? -11.732 -7.236 5.901 1.00 92.62 102 ALA A N 1
ATOM 774 C CA . ALA A 1 102 ? -13.014 -7.206 5.204 1.00 92.62 102 ALA A CA 1
ATOM 775 C C . ALA A 1 102 ? -13.175 -5.918 4.385 1.00 92.62 102 ALA A C 1
ATOM 777 O O . ALA A 1 102 ? -13.560 -5.963 3.219 1.00 92.62 102 ALA A O 1
ATOM 778 N N . SER A 1 103 ? -12.816 -4.771 4.966 1.00 91.75 103 SER A N 1
ATOM 779 C CA . SER A 1 103 ? -12.927 -3.477 4.293 1.00 91.75 103 SER A CA 1
ATOM 780 C C . SER A 1 103 ? -12.017 -3.351 3.065 1.00 91.75 103 SER A C 1
ATOM 782 O O . SER A 1 103 ? -12.415 -2.733 2.081 1.00 91.75 103 SER A O 1
ATOM 784 N N . ILE A 1 104 ? -10.837 -3.982 3.082 1.00 90.56 104 ILE A N 1
ATOM 785 C CA . ILE A 1 104 ? -9.925 -4.010 1.932 1.00 90.56 104 ILE A CA 1
ATOM 786 C C . ILE A 1 104 ? -10.489 -4.887 0.823 1.00 90.56 104 ILE A C 1
ATOM 788 O O . ILE A 1 104 ? -10.472 -4.477 -0.330 1.00 90.56 104 ILE A O 1
ATOM 792 N N . LEU A 1 105 ? -11.013 -6.068 1.159 1.00 90.25 105 LEU A N 1
ATOM 793 C CA . LEU A 1 105 ? -11.611 -6.976 0.177 1.00 90.25 105 LEU A CA 1
ATOM 794 C C . LEU A 1 105 ? -12.846 -6.361 -0.494 1.00 90.25 105 LEU A C 1
ATOM 796 O O . LEU A 1 105 ? -13.041 -6.543 -1.692 1.00 90.25 105 LEU A O 1
ATOM 800 N N . LEU A 1 106 ? -13.633 -5.579 0.251 1.00 91.38 106 LEU A N 1
ATOM 801 C CA . LEU A 1 106 ? -14.754 -4.808 -0.296 1.00 91.38 106 LEU A CA 1
ATOM 802 C C . LEU A 1 106 ? -14.306 -3.676 -1.232 1.00 91.38 106 LEU A C 1
ATOM 804 O O . LEU A 1 106 ? -15.068 -3.270 -2.104 1.00 91.38 106 LEU A O 1
ATOM 808 N N . ALA A 1 107 ? -13.081 -3.174 -1.073 1.00 87.06 107 ALA A N 1
ATOM 809 C CA . ALA A 1 107 ? -12.536 -2.075 -1.864 1.00 87.06 107 ALA A CA 1
ATOM 810 C C . ALA A 1 107 ? -11.902 -2.516 -3.200 1.00 87.06 107 ALA A C 1
ATOM 812 O O . ALA A 1 107 ? -11.216 -1.710 -3.822 1.00 87.06 107 ALA A O 1
ATOM 813 N N . ASN A 1 108 ? -12.120 -3.763 -3.647 1.00 87.44 108 ASN A N 1
ATOM 814 C CA . ASN A 1 108 ? -11.548 -4.340 -4.877 1.00 87.44 108 ASN A CA 1
ATOM 815 C C . ASN A 1 108 ? -10.035 -4.078 -5.010 1.00 87.44 108 ASN A C 1
ATOM 817 O O . ASN A 1 108 ? -9.589 -3.329 -5.883 1.00 87.44 108 ASN A O 1
ATOM 821 N N . PRO A 1 109 ? -9.231 -4.673 -4.120 1.00 87.81 109 PRO A N 1
ATOM 822 C CA . PRO A 1 109 ? -7.822 -4.342 -4.004 1.00 87.81 109 PRO A CA 1
ATOM 823 C C . PRO A 1 109 ? -7.016 -4.863 -5.203 1.00 87.81 109 PRO A C 1
ATOM 825 O O . PRO A 1 109 ? -7.303 -5.924 -5.759 1.00 87.81 109 PRO A O 1
ATOM 828 N N . VAL A 1 110 ? -5.967 -4.126 -5.577 1.00 87.25 110 VAL A N 1
ATOM 829 C CA . VAL A 1 110 ? -5.103 -4.427 -6.730 1.00 87.25 110 VAL A CA 1
ATOM 830 C C . VAL A 1 110 ? -3.6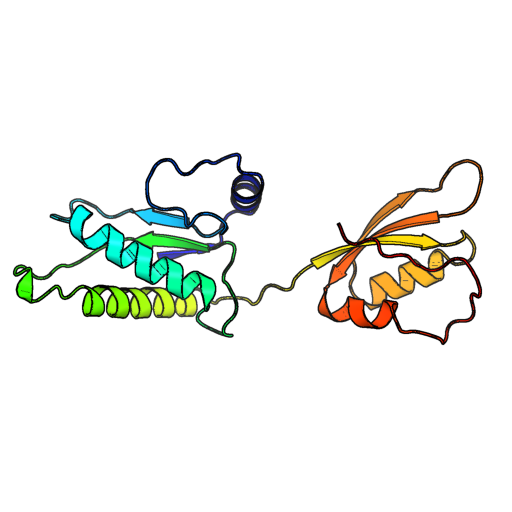71 -4.688 -6.261 1.00 87.25 110 VAL A C 1
ATOM 832 O O . VAL A 1 110 ? -3.196 -4.084 -5.300 1.00 87.25 110 VAL A O 1
ATOM 835 N N . LEU A 1 111 ? -2.969 -5.593 -6.946 1.00 87.88 111 LEU A N 1
ATOM 836 C CA . LEU A 1 111 ? -1.550 -5.848 -6.705 1.00 87.88 111 LEU A CA 1
ATOM 837 C C . LEU A 1 111 ? -0.690 -4.803 -7.418 1.00 87.88 111 LEU A C 1
ATOM 839 O O . LEU A 1 111 ? -0.787 -4.630 -8.631 1.00 87.88 111 LEU A O 1
ATOM 843 N N . LEU A 1 112 ? 0.185 -4.150 -6.657 1.00 85.06 112 LEU A N 1
ATOM 844 C CA . LEU A 1 112 ? 1.156 -3.196 -7.182 1.00 85.06 112 LEU A CA 1
ATOM 845 C C . LEU A 1 112 ? 2.475 -3.911 -7.482 1.00 85.06 112 LEU A C 1
ATOM 847 O O . LEU A 1 112 ? 3.008 -4.629 -6.634 1.00 85.06 112 LEU A O 1
ATOM 851 N N . GLU A 1 113 ? 3.022 -3.699 -8.678 1.00 83.69 113 GLU A N 1
ATOM 852 C CA . GLU A 1 113 ? 4.379 -4.138 -8.993 1.00 83.69 113 GLU A CA 1
ATOM 853 C C . GLU A 1 113 ? 5.410 -3.065 -8.628 1.00 83.69 113 GLU A C 1
ATOM 855 O O . GLU A 1 113 ? 5.148 -1.865 -8.691 1.00 83.69 113 GLU A O 1
ATOM 860 N N . SER A 1 114 ? 6.614 -3.499 -8.255 1.00 82.88 114 SER A N 1
ATOM 861 C CA . SER A 1 114 ? 7.744 -2.586 -8.089 1.00 82.88 114 SER A CA 1
ATOM 862 C C . SER A 1 114 ? 8.288 -2.186 -9.460 1.00 82.88 114 SER A C 1
ATOM 864 O O . SER A 1 114 ? 8.642 -3.043 -10.275 1.00 82.88 114 SER A O 1
ATOM 866 N N . ILE A 1 115 ? 8.393 -0.882 -9.694 1.00 84.88 115 ILE A N 1
ATOM 867 C CA . ILE A 1 115 ? 9.001 -0.291 -10.887 1.00 84.88 115 ILE A CA 1
ATOM 868 C C . ILE A 1 115 ? 10.383 0.231 -10.493 1.00 84.88 115 ILE A C 1
ATOM 870 O O . ILE A 1 115 ? 10.520 0.888 -9.465 1.00 84.88 115 ILE A O 1
ATOM 874 N N . HIS A 1 116 ? 11.406 -0.071 -11.292 1.00 83.00 116 HIS A N 1
ATOM 875 C CA . HIS A 1 116 ? 12.751 0.470 -11.095 1.00 83.00 116 HIS A CA 1
ATOM 876 C C . HIS A 1 116 ? 13.077 1.493 -12.175 1.00 83.00 116 HIS A C 1
ATOM 878 O O . HIS A 1 116 ? 12.696 1.317 -13.334 1.00 83.00 116 HIS A O 1
ATOM 884 N N . SER A 1 117 ? 13.846 2.509 -11.796 1.00 83.38 117 SER A N 1
ATOM 885 C CA . SER A 1 117 ? 14.550 3.357 -12.751 1.00 83.38 117 SER A CA 1
ATOM 886 C C . SER A 1 117 ? 15.836 2.657 -13.190 1.00 83.38 117 SER A C 1
ATOM 888 O O . SER A 1 117 ? 16.602 2.168 -12.359 1.00 83.38 117 SER A O 1
ATOM 890 N N . ALA A 1 118 ? 16.055 2.568 -14.497 1.00 80.38 118 ALA A N 1
ATOM 891 C CA . ALA A 1 118 ? 17.263 2.018 -15.086 1.00 80.38 118 ALA A CA 1
ATOM 892 C C . ALA A 1 118 ? 17.925 3.072 -15.974 1.00 80.38 118 ALA A C 1
ATOM 894 O O . ALA A 1 118 ? 17.331 3.537 -16.945 1.00 80.38 118 ALA A O 1
ATOM 895 N N . THR A 1 119 ? 19.181 3.387 -15.663 1.00 83.56 119 THR A N 1
ATOM 896 C CA . THR A 1 119 ? 20.067 4.165 -16.532 1.00 83.56 119 THR A CA 1
ATOM 897 C C . THR A 1 119 ? 20.913 3.197 -17.350 1.00 83.56 119 THR A C 1
ATOM 899 O O . THR A 1 119 ? 21.717 2.437 -16.807 1.00 83.56 119 THR A O 1
ATOM 902 N N . ILE A 1 120 ? 20.730 3.207 -18.664 1.00 80.31 120 ILE A N 1
ATOM 903 C CA . ILE A 1 120 ? 21.353 2.267 -19.592 1.00 80.31 120 ILE A CA 1
ATOM 904 C C . ILE A 1 120 ? 22.337 3.048 -20.466 1.00 80.31 120 ILE A C 1
ATOM 906 O O . ILE A 1 120 ? 21.967 4.036 -21.093 1.00 80.31 120 ILE A O 1
ATOM 910 N N . ARG A 1 121 ? 23.603 2.615 -20.487 1.00 82.44 121 ARG A N 1
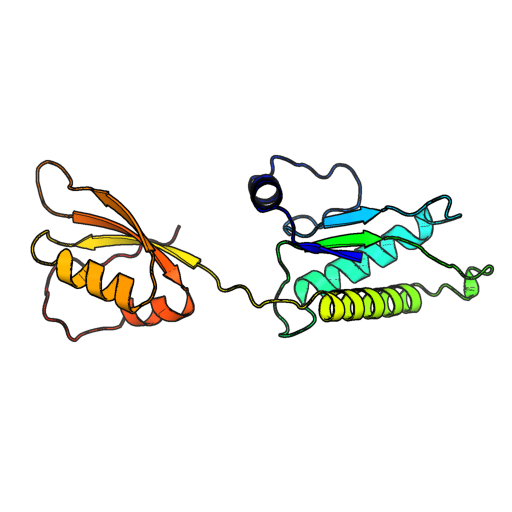ATOM 911 C CA . ARG A 1 121 ? 24.685 3.241 -21.265 1.00 82.44 121 ARG A CA 1
ATOM 912 C C . ARG A 1 121 ? 25.081 2.330 -22.416 1.00 82.44 121 ARG A C 1
ATOM 914 O O . ARG A 1 121 ? 25.513 1.205 -22.170 1.00 82.44 121 ARG A O 1
ATOM 921 N N . ILE A 1 122 ? 24.904 2.791 -23.649 1.00 79.56 122 ILE A N 1
ATOM 922 C CA . ILE A 1 122 ? 25.074 1.976 -24.862 1.00 79.56 122 ILE A CA 1
ATOM 923 C C . ILE A 1 122 ? 25.762 2.828 -25.940 1.00 79.56 122 ILE A C 1
ATOM 925 O O . ILE A 1 122 ? 25.585 4.044 -25.951 1.00 79.56 122 ILE A O 1
ATOM 929 N N . PRO A 1 123 ? 26.568 2.254 -26.849 1.00 82.38 123 PRO A N 1
ATOM 930 C CA . PRO A 1 123 ? 26.980 2.959 -28.063 1.00 82.38 123 PRO A CA 1
ATOM 931 C C . PRO A 1 123 ? 25.783 3.367 -28.942 1.00 82.38 123 PRO A C 1
ATOM 933 O O . PRO A 1 123 ? 24.775 2.668 -29.003 1.00 82.38 123 PRO A O 1
ATOM 936 N N . GLU A 1 124 ? 25.910 4.465 -29.692 1.00 80.00 124 GLU A N 1
ATOM 937 C CA . GLU A 1 124 ? 24.828 4.975 -30.562 1.00 80.00 124 GLU A CA 1
ATOM 938 C C . GLU A 1 124 ? 24.365 3.957 -31.623 1.00 80.00 124 GLU A C 1
ATOM 940 O O . GLU A 1 124 ? 23.205 3.954 -32.014 1.00 80.00 124 GLU A O 1
ATOM 945 N N . THR A 1 125 ? 25.232 3.029 -32.036 1.00 83.06 125 THR A N 1
ATOM 946 C CA . THR A 1 125 ? 24.901 1.978 -33.013 1.00 83.06 125 THR A CA 1
ATOM 947 C C . THR A 1 125 ? 23.856 0.974 -32.524 1.00 83.06 125 THR A C 1
ATOM 949 O O . THR A 1 125 ? 23.196 0.347 -33.348 1.00 83.06 125 THR A O 1
ATOM 952 N N . ALA A 1 126 ? 23.688 0.820 -31.208 1.00 80.19 126 ALA A N 1
ATOM 953 C CA . ALA A 1 126 ? 22.784 -0.158 -30.603 1.00 80.19 126 ALA A CA 1
ATOM 954 C C . ALA A 1 126 ? 21.618 0.488 -29.825 1.00 80.19 126 ALA A C 1
ATOM 956 O O . ALA A 1 126 ? 20.920 -0.206 -29.082 1.00 80.19 126 ALA A O 1
ATOM 957 N N . SER A 1 127 ? 21.385 1.796 -29.995 1.00 81.94 127 SER A N 1
ATOM 958 C CA . SER A 1 127 ? 20.299 2.529 -29.323 1.00 81.94 127 SER A CA 1
ATOM 959 C C . SER A 1 127 ? 18.917 1.975 -29.684 1.00 81.94 127 SER A C 1
ATOM 961 O O . SER A 1 127 ? 18.152 1.616 -28.793 1.00 81.94 127 SER A O 1
ATOM 963 N N . ASN A 1 128 ? 18.635 1.807 -30.979 1.00 84.69 128 ASN A N 1
ATOM 964 C CA . ASN A 1 128 ? 17.340 1.326 -31.475 1.00 84.69 128 ASN A CA 1
ATOM 965 C C . ASN A 1 128 ? 17.003 -0.073 -30.936 1.00 84.69 128 ASN A C 1
ATOM 967 O O . ASN A 1 128 ? 15.910 -0.305 -30.426 1.00 84.69 128 ASN A O 1
ATOM 971 N N . THR A 1 129 ? 17.975 -0.989 -30.968 1.00 84.94 129 THR A N 1
ATOM 972 C CA . THR A 1 129 ? 17.811 -2.354 -30.451 1.00 84.94 129 THR A CA 1
ATOM 973 C C . THR A 1 129 ? 17.494 -2.357 -28.958 1.00 84.94 129 THR A C 1
ATOM 975 O O . THR A 1 129 ? 16.683 -3.155 -28.488 1.00 84.94 129 THR A O 1
ATOM 978 N N . ALA A 1 130 ? 18.116 -1.465 -28.187 1.00 82.56 130 ALA A N 1
ATOM 979 C CA . ALA A 1 130 ? 17.855 -1.372 -26.760 1.00 82.56 130 ALA A CA 1
ATOM 980 C C . ALA A 1 130 ? 16.475 -0.789 -26.453 1.00 82.56 130 ALA A C 1
ATOM 982 O O . ALA A 1 130 ? 15.776 -1.350 -25.606 1.00 82.56 130 ALA A O 1
ATOM 983 N N . SER A 1 131 ? 16.053 0.259 -27.164 1.00 85.19 131 SER A N 1
ATOM 984 C CA . SER A 1 131 ? 14.703 0.813 -27.034 1.00 85.19 131 SER A CA 1
ATOM 985 C C . SER A 1 131 ? 13.640 -0.245 -27.347 1.00 85.19 131 SER A C 1
ATOM 987 O O . SER A 1 131 ? 12.724 -0.445 -26.549 1.00 85.19 131 SER A O 1
ATOM 989 N N . ASP A 1 132 ? 13.836 -1.045 -28.400 1.00 86.94 132 ASP A N 1
ATOM 990 C CA . ASP A 1 132 ? 12.948 -2.165 -28.731 1.00 86.94 132 ASP A CA 1
ATOM 991 C C . ASP A 1 132 ? 12.859 -3.205 -27.605 1.00 86.94 132 ASP A C 1
ATOM 993 O O . ASP A 1 132 ? 11.777 -3.711 -27.294 1.00 86.94 132 ASP A O 1
ATOM 997 N N . ILE A 1 133 ? 13.985 -3.551 -26.970 1.00 83.62 133 ILE A N 1
ATOM 998 C CA . ILE A 1 133 ? 14.011 -4.506 -25.851 1.00 83.62 133 ILE A CA 1
ATOM 999 C C . ILE A 1 133 ? 13.278 -3.938 -24.629 1.00 83.62 133 ILE A C 1
ATOM 1001 O O . ILE A 1 133 ? 12.570 -4.684 -23.945 1.00 83.62 133 ILE A O 1
ATOM 1005 N N . ILE A 1 134 ? 13.425 -2.641 -24.348 1.00 83.38 134 ILE A N 1
ATOM 1006 C CA . ILE A 1 134 ? 12.751 -1.964 -23.233 1.00 83.38 134 ILE A CA 1
ATOM 1007 C C . ILE A 1 134 ? 11.237 -1.963 -23.467 1.00 83.38 134 ILE A C 1
ATOM 1009 O O . ILE A 1 134 ? 10.489 -2.436 -22.607 1.00 83.38 134 ILE A O 1
ATOM 1013 N N . THR A 1 135 ? 10.783 -1.548 -24.652 1.00 86.88 135 THR A N 1
ATOM 1014 C CA . THR A 1 135 ? 9.357 -1.508 -25.002 1.00 86.88 135 THR A CA 1
ATOM 1015 C C . THR A 1 135 ? 8.740 -2.906 -25.053 1.00 86.88 135 THR A C 1
ATOM 1017 O O . THR A 1 135 ? 7.663 -3.116 -24.498 1.00 86.88 135 THR A O 1
ATOM 1020 N N . LYS A 1 136 ? 9.437 -3.916 -25.601 1.00 85.88 136 LYS A N 1
ATOM 1021 C CA . LYS A 1 136 ? 8.979 -5.325 -25.566 1.00 85.88 136 LYS A CA 1
ATOM 1022 C C . LYS A 1 136 ? 8.812 -5.851 -24.142 1.00 85.88 136 LYS A C 1
ATOM 1024 O O . LYS A 1 136 ? 7.967 -6.706 -23.882 1.00 85.88 136 LYS A O 1
ATOM 1029 N N . ARG A 1 137 ? 9.606 -5.346 -23.196 1.00 80.25 137 ARG A N 1
ATOM 1030 C CA . ARG A 1 137 ? 9.475 -5.670 -21.771 1.00 80.25 137 ARG A CA 1
ATOM 1031 C C . ARG A 1 137 ? 8.438 -4.786 -21.068 1.00 80.25 137 ARG A C 1
ATOM 1033 O O . ARG A 1 137 ? 8.189 -4.995 -19.886 1.00 80.25 137 ARG A O 1
ATOM 1040 N N . GLY A 1 138 ? 7.753 -3.883 -21.763 1.00 82.88 138 GLY A N 1
ATOM 1041 C CA . GLY A 1 138 ? 6.770 -2.973 -21.173 1.00 82.88 138 GLY A CA 1
ATOM 1042 C C . GLY A 1 138 ? 7.406 -1.935 -20.251 1.00 82.88 138 GLY A C 1
ATOM 1043 O O . GLY A 1 138 ? 6.785 -1.543 -19.270 1.00 82.88 138 GLY A O 1
ATOM 1044 N N . GLY A 1 139 ? 8.663 -1.568 -20.511 1.00 83.50 139 GLY A N 1
ATOM 1045 C CA . GLY A 1 139 ? 9.285 -0.407 -19.893 1.00 83.50 139 GLY A CA 1
ATOM 1046 C C . GLY A 1 139 ? 8.912 0.875 -20.635 1.00 83.50 139 GLY A C 1
ATOM 1047 O O . GLY A 1 139 ? 8.652 0.843 -21.838 1.00 83.50 139 GLY A O 1
ATOM 1048 N N . ASN A 1 140 ? 8.893 1.991 -19.912 1.00 87.94 140 ASN A N 1
ATOM 1049 C CA . ASN A 1 140 ? 8.623 3.314 -20.465 1.00 87.94 140 ASN A CA 1
ATOM 1050 C C . ASN A 1 140 ? 9.904 4.152 -20.455 1.00 87.94 140 ASN A C 1
ATOM 1052 O O . ASN A 1 140 ? 10.534 4.292 -19.406 1.00 87.94 140 ASN A O 1
ATOM 1056 N N . ILE A 1 141 ? 10.285 4.694 -21.608 1.00 87.62 141 ILE A N 1
ATOM 1057 C CA . ILE A 1 141 ? 11.461 5.553 -21.756 1.00 87.62 141 ILE A CA 1
ATOM 1058 C C . ILE A 1 141 ? 11.011 6.992 -21.519 1.00 87.62 141 ILE A C 1
ATOM 1060 O O . ILE A 1 141 ? 10.077 7.455 -22.169 1.00 87.62 141 ILE A O 1
ATOM 1064 N N . PHE A 1 142 ? 11.655 7.692 -20.586 1.00 88.44 142 PHE A N 1
ATOM 1065 C CA . PHE A 1 142 ? 11.282 9.073 -20.257 1.00 88.44 142 PHE A CA 1
ATOM 1066 C C . PHE A 1 142 ? 12.369 10.091 -20.607 1.00 88.44 142 PHE A C 1
ATOM 1068 O O . PHE A 1 142 ? 12.056 11.268 -20.767 1.00 88.44 142 PHE A O 1
ATOM 1075 N N . SER A 1 143 ? 13.628 9.662 -20.738 1.00 86.56 143 SER A N 1
ATOM 1076 C CA . SER A 1 143 ? 14.733 10.541 -21.117 1.00 86.56 143 SER A CA 1
ATOM 1077 C C . SER A 1 143 ? 15.755 9.797 -21.968 1.00 86.56 143 SER A C 1
ATOM 1079 O O . SER A 1 143 ? 16.171 8.682 -21.645 1.00 86.56 143 SER A O 1
ATOM 1081 N N . GLU A 1 144 ? 16.172 10.438 -23.055 1.00 83.75 144 GLU A N 1
ATOM 1082 C CA . GLU A 1 144 ? 17.246 9.974 -23.922 1.00 83.75 144 GLU A CA 1
ATOM 1083 C C . GLU A 1 144 ? 18.245 11.116 -24.110 1.00 83.75 144 GLU A C 1
ATOM 1085 O O . GLU A 1 144 ? 17.908 12.181 -24.632 1.00 83.75 144 GLU A O 1
ATOM 1090 N N . VAL A 1 145 ? 19.483 10.911 -23.659 1.00 84.12 145 VAL A N 1
ATOM 1091 C CA . VAL A 1 145 ? 20.527 11.939 -23.685 1.00 84.12 145 VAL A CA 1
ATOM 1092 C C . VAL A 1 145 ? 21.691 11.472 -24.550 1.00 84.12 145 VAL A C 1
ATOM 1094 O O . VAL A 1 145 ? 22.362 10.476 -24.259 1.00 84.12 145 VAL A O 1
ATOM 1097 N N . LYS A 1 146 ? 21.972 12.247 -25.603 1.00 76.62 146 LYS A N 1
ATOM 1098 C CA . LYS A 1 146 ? 23.214 12.150 -26.377 1.00 76.62 146 LYS A CA 1
ATOM 1099 C C . LYS A 1 146 ? 24.304 12.933 -25.652 1.00 76.62 146 LYS A C 1
ATOM 1101 O O . LYS A 1 146 ? 24.267 14.162 -25.633 1.00 76.62 146 LYS A O 1
ATOM 1106 N N . ALA A 1 147 ? 25.270 12.240 -25.053 1.00 70.12 147 ALA A N 1
ATOM 1107 C CA . ALA A 1 147 ? 26.439 12.902 -24.485 1.00 70.12 147 ALA A CA 1
ATOM 1108 C C . ALA A 1 147 ? 27.250 13.585 -25.604 1.00 70.12 147 ALA A C 1
ATOM 1110 O O . ALA A 1 147 ? 27.609 12.954 -26.601 1.00 70.12 147 ALA A O 1
ATOM 1111 N N . 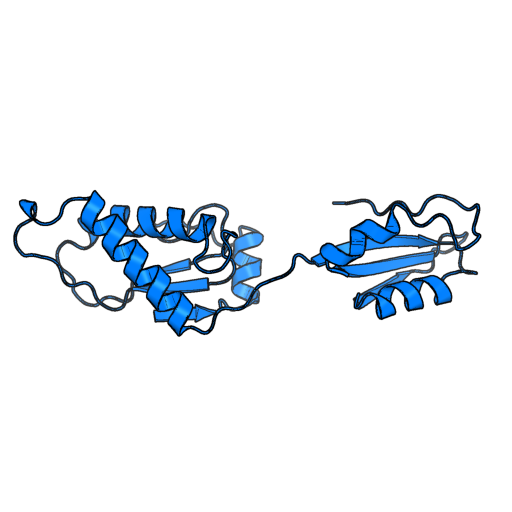ALA A 1 148 ? 27.529 14.882 -25.458 1.00 64.00 148 ALA A N 1
ATOM 1112 C CA . ALA A 1 148 ? 28.313 15.638 -26.427 1.00 64.00 148 ALA A CA 1
ATOM 1113 C C . ALA A 1 148 ? 29.798 15.236 -26.342 1.00 64.00 148 ALA A C 1
ATOM 1115 O O . ALA A 1 148 ? 30.455 15.497 -25.338 1.00 64.00 148 ALA A O 1
ATOM 1116 N N . GLY A 1 149 ? 30.325 14.609 -27.399 1.00 61.34 149 GLY A N 1
ATOM 1117 C CA . GLY A 1 149 ? 31.770 14.436 -27.617 1.00 61.34 149 GLY A CA 1
ATOM 1118 C C . GLY A 1 149 ? 32.301 12.998 -27.674 1.00 61.34 149 GLY A C 1
ATOM 1119 O O . GLY A 1 149 ? 33.338 12.792 -28.295 1.00 61.34 149 GLY A O 1
ATOM 1120 N N . ALA A 1 150 ? 31.612 11.998 -27.112 1.00 65.50 150 ALA A N 1
ATOM 1121 C CA . ALA A 1 150 ? 31.896 10.568 -27.317 1.00 65.50 150 ALA A CA 1
ATOM 1122 C C . ALA A 1 150 ? 30.763 9.694 -26.745 1.00 65.50 150 ALA A C 1
ATOM 1124 O O . ALA A 1 150 ? 30.147 10.068 -25.748 1.00 65.50 150 ALA A O 1
ATOM 1125 N N . SER A 1 151 ? 30.531 8.510 -27.340 1.00 65.56 151 SER A N 1
ATOM 1126 C CA . SER A 1 151 ? 29.691 7.441 -26.758 1.00 65.56 151 SER A CA 1
ATOM 1127 C C . SER A 1 151 ? 30.027 7.258 -25.272 1.00 65.56 151 SER A C 1
ATOM 1129 O O . SER A 1 151 ? 31.203 7.072 -24.952 1.00 65.56 151 SER A O 1
ATOM 1131 N N . PRO A 1 152 ? 29.030 7.285 -24.369 1.00 71.50 152 PRO A N 1
ATOM 1132 C CA . PRO A 1 152 ? 27.796 6.515 -24.537 1.00 71.50 152 PRO A CA 1
ATOM 1133 C C . PRO A 1 152 ? 26.501 7.333 -24.695 1.00 71.50 152 PRO A C 1
ATOM 1135 O O . PRO A 1 152 ? 26.323 8.390 -24.095 1.00 71.50 152 PRO A O 1
ATOM 1138 N N . TYR A 1 153 ? 25.560 6.765 -25.452 1.00 81.06 153 TYR A N 1
ATOM 1139 C CA . TYR A 1 153 ? 24.137 7.104 -25.428 1.00 81.06 153 TYR A CA 1
ATOM 1140 C C . TYR A 1 153 ? 23.541 6.662 -24.091 1.00 81.06 153 TYR A C 1
ATOM 1142 O O . TYR A 1 153 ? 23.764 5.522 -23.664 1.00 81.06 153 TYR A O 1
ATOM 1150 N N . ILE A 1 154 ? 22.814 7.557 -23.424 1.00 83.38 154 ILE A N 1
ATOM 1151 C CA . ILE A 1 154 ? 22.204 7.281 -22.124 1.00 83.38 154 ILE A CA 1
ATOM 1152 C C . ILE A 1 154 ? 20.690 7.257 -22.294 1.00 83.38 154 ILE A C 1
ATOM 1154 O O . ILE A 1 154 ? 20.094 8.249 -22.707 1.00 83.38 154 ILE A O 1
ATOM 1158 N N . ILE A 1 155 ? 20.087 6.120 -21.956 1.00 84.62 155 ILE A N 1
ATOM 1159 C CA . ILE A 1 155 ? 18.636 5.937 -21.916 1.00 84.62 155 ILE A CA 1
ATOM 1160 C C . ILE A 1 155 ? 18.233 5.787 -20.456 1.00 84.62 155 ILE A C 1
ATOM 1162 O O . ILE A 1 155 ? 18.765 4.924 -19.752 1.00 84.62 155 ILE A O 1
ATOM 1166 N N . GLU A 1 156 ? 17.284 6.600 -20.011 1.00 86.81 156 GLU A N 1
ATOM 1167 C CA . GLU A 1 156 ? 16.641 6.451 -18.712 1.00 86.81 156 GLU A CA 1
ATOM 1168 C C . GLU A 1 156 ? 15.209 5.958 -18.909 1.00 86.81 156 GLU A C 1
ATOM 1170 O O . GLU A 1 156 ? 14.401 6.549 -19.636 1.00 86.81 156 GLU A O 1
ATOM 1175 N N . ALA A 1 157 ? 14.906 4.826 -18.279 1.00 87.62 157 ALA A N 1
ATOM 1176 C CA . ALA A 1 157 ? 13.629 4.153 -18.440 1.00 87.62 157 ALA A CA 1
ATOM 1177 C C . ALA A 1 157 ? 13.118 3.568 -17.124 1.00 87.62 157 ALA A C 1
ATOM 1179 O O . ALA A 1 157 ? 13.888 3.134 -16.266 1.00 87.62 157 ALA A O 1
ATOM 1180 N N . PHE A 1 158 ? 11.796 3.490 -17.010 1.00 87.31 158 PHE A N 1
ATOM 1181 C CA . PHE A 1 158 ? 11.108 2.748 -15.965 1.00 87.31 158 PHE A CA 1
ATOM 1182 C C . PHE A 1 158 ? 10.834 1.326 -16.433 1.00 87.31 158 PHE A C 1
ATOM 1184 O O . PHE A 1 158 ? 10.212 1.124 -17.474 1.00 87.31 158 PHE A O 1
ATOM 1191 N N . ILE A 1 159 ? 11.288 0.334 -15.668 1.00 84.88 159 ILE A N 1
ATOM 1192 C CA . ILE A 1 159 ? 11.136 -1.084 -16.007 1.00 84.88 159 ILE A CA 1
ATOM 1193 C C . ILE A 1 159 ? 10.518 -1.837 -14.818 1.00 84.88 159 ILE A C 1
ATOM 1195 O O . ILE A 1 159 ? 10.986 -1.685 -13.686 1.00 84.88 159 ILE A O 1
ATOM 1199 N N . PRO A 1 160 ? 9.517 -2.706 -15.050 1.00 84.44 160 PRO A N 1
ATOM 1200 C CA . PRO A 1 160 ? 8.980 -3.587 -14.015 1.00 84.44 160 PRO A CA 1
ATOM 1201 C C . PRO A 1 160 ? 10.032 -4.544 -13.440 1.00 84.44 160 PRO A C 1
ATOM 1203 O O . PRO A 1 160 ? 10.682 -5.281 -14.190 1.00 84.44 160 PRO A O 1
ATOM 1206 N N . ALA A 1 161 ? 10.147 -4.620 -12.109 1.00 80.25 161 ALA A N 1
ATOM 1207 C CA . ALA A 1 161 ? 11.173 -5.395 -11.396 1.00 80.25 161 ALA A CA 1
ATOM 1208 C C . ALA A 1 161 ? 11.264 -6.860 -11.854 1.00 80.25 161 ALA A C 1
ATOM 1210 O O . ALA A 1 161 ? 12.351 -7.389 -12.101 1.00 80.25 161 ALA A O 1
ATOM 1211 N N . LYS A 1 162 ? 10.109 -7.508 -12.056 1.00 78.25 162 LYS A N 1
ATOM 1212 C CA . LYS A 1 162 ? 10.008 -8.910 -12.499 1.00 78.25 162 LYS A CA 1
ATOM 1213 C C . LYS A 1 162 ? 10.730 -9.170 -13.827 1.00 78.25 162 LYS A C 1
ATOM 1215 O O . LYS A 1 162 ? 11.190 -10.282 -14.078 1.00 78.25 162 LYS A O 1
ATOM 1220 N N . LYS A 1 163 ? 10.837 -8.154 -14.684 1.00 71.94 163 LYS A N 1
ATOM 1221 C CA . LYS A 1 163 ? 11.412 -8.258 -16.031 1.00 71.94 163 LYS A CA 1
ATOM 1222 C C . LYS A 1 163 ? 12.886 -7.836 -16.084 1.00 71.94 163 LYS A C 1
ATOM 1224 O O . LYS A 1 163 ? 13.537 -8.051 -17.108 1.00 71.94 163 LYS A O 1
ATOM 1229 N N . ILE A 1 164 ? 13.438 -7.308 -14.984 1.00 66.12 164 ILE A N 1
ATOM 1230 C CA . ILE A 1 164 ? 14.826 -6.824 -14.910 1.00 66.12 164 ILE A CA 1
ATOM 1231 C C . ILE A 1 164 ? 15.839 -7.968 -14.831 1.00 66.12 164 ILE A C 1
ATOM 1233 O O . ILE A 1 164 ? 16.900 -7.891 -15.449 1.00 66.12 164 ILE A O 1
ATOM 1237 N N . LEU A 1 165 ? 15.506 -9.061 -14.135 1.00 52.31 165 LEU A N 1
ATOM 1238 C CA . LEU A 1 165 ? 16.410 -10.198 -13.877 1.00 52.31 165 LEU A CA 1
ATOM 1239 C C . LEU A 1 165 ? 17.042 -10.799 -15.149 1.00 52.31 165 LEU A C 1
ATOM 1241 O O . LEU A 1 165 ? 18.129 -11.367 -15.093 1.00 52.31 165 LEU A O 1
ATOM 1245 N N . ARG A 1 166 ? 16.404 -10.630 -16.314 1.00 52.81 166 ARG A N 1
ATOM 1246 C CA . ARG A 1 166 ? 16.903 -11.112 -17.611 1.00 52.81 166 ARG A CA 1
ATOM 1247 C C . ARG A 1 166 ? 17.847 -10.147 -18.342 1.00 52.81 166 ARG A C 1
ATOM 1249 O O . ARG A 1 166 ? 18.372 -10.530 -19.377 1.00 52.81 166 ARG A O 1
ATOM 1256 N N . PHE A 1 167 ? 18.069 -8.920 -17.858 1.00 53.19 167 PHE A N 1
ATOM 1257 C CA . PHE A 1 167 ? 19.109 -8.024 -18.403 1.00 53.19 167 PHE A CA 1
ATOM 1258 C C . PHE A 1 167 ? 20.516 -8.394 -17.923 1.00 53.19 167 PHE A C 1
ATOM 1260 O O . PHE A 1 167 ? 21.487 -8.104 -18.611 1.00 53.19 167 PHE A O 1
ATOM 1267 N N . ARG A 1 168 ? 20.639 -9.040 -16.755 1.00 48.44 168 ARG A N 1
ATOM 1268 C CA . ARG A 1 168 ? 21.945 -9.363 -16.157 1.00 48.44 168 ARG A CA 1
ATOM 1269 C C . ARG A 1 168 ? 22.617 -10.582 -16.807 1.00 48.44 168 ARG A C 1
ATOM 1271 O O . ARG A 1 168 ? 23.838 -10.622 -16.887 1.00 48.44 168 ARG A O 1
ATOM 1278 N N . ASN A 1 169 ? 21.822 -11.542 -17.289 1.00 40.09 169 ASN A N 1
ATOM 1279 C CA . ASN A 1 169 ? 22.285 -12.865 -17.728 1.00 40.09 169 ASN A CA 1
ATOM 1280 C C . ASN A 1 169 ? 21.944 -13.184 -19.196 1.00 40.09 169 ASN A C 1
ATOM 1282 O O . ASN A 1 169 ? 21.737 -14.351 -19.511 1.00 40.09 169 ASN A O 1
ATOM 1286 N N . SER A 1 170 ? 21.822 -12.201 -20.094 1.00 41.34 170 SER A N 1
ATOM 1287 C CA . SER A 1 170 ? 21.652 -12.468 -21.533 1.00 41.34 170 SER A CA 1
ATOM 1288 C C . SER A 1 170 ? 23.008 -12.443 -22.262 1.00 41.34 170 SER A C 1
ATOM 1290 O O . SER A 1 170 ? 23.489 -11.357 -22.579 1.00 41.34 170 SER A O 1
ATOM 1292 N N . PRO A 1 171 ? 23.633 -13.607 -22.534 1.00 38.28 171 PRO A N 1
ATOM 1293 C CA . PRO A 1 171 ? 24.880 -13.726 -23.295 1.00 38.28 171 PRO A CA 1
ATOM 1294 C C . PRO A 1 171 ? 24.700 -13.795 -24.828 1.00 38.28 171 PRO A C 1
ATOM 1296 O O . PRO A 1 171 ? 25.670 -14.077 -25.522 1.00 38.28 171 PRO A O 1
ATOM 1299 N N . SER A 1 172 ? 23.504 -13.564 -25.385 1.00 43.88 172 SER A N 1
ATOM 1300 C CA . SER A 1 172 ? 23.210 -13.822 -26.807 1.00 43.88 172 SER A CA 1
ATOM 1301 C C . SER A 1 172 ? 22.519 -12.659 -27.532 1.00 43.88 172 SER A C 1
ATOM 1303 O O . SER A 1 172 ? 21.403 -12.826 -27.999 1.00 43.88 172 SER A O 1
ATOM 1305 N N . ASP A 1 173 ? 23.178 -11.503 -27.615 1.00 38.75 173 ASP A N 1
ATOM 1306 C CA . ASP A 1 173 ? 23.042 -10.560 -28.741 1.00 38.75 173 ASP A CA 1
ATOM 1307 C C . ASP A 1 173 ? 24.354 -9.755 -28.824 1.00 38.75 173 ASP A C 1
ATOM 1309 O O . ASP A 1 173 ? 24.525 -8.690 -28.238 1.00 38.75 173 ASP A O 1
ATOM 1313 N N . SER A 1 174 ? 25.341 -10.402 -29.447 1.00 33.12 174 SER A N 1
ATOM 1314 C CA . SER A 1 174 ? 26.661 -9.947 -29.918 1.00 33.12 174 SER A CA 1
ATOM 1315 C C . SER A 1 174 ? 27.009 -8.445 -29.836 1.00 33.12 174 SER A C 1
ATOM 1317 O O . SER A 1 174 ? 27.145 -7.784 -30.861 1.00 33.12 174 SER A O 1
ATOM 1319 N N . TYR A 1 175 ? 27.296 -7.930 -28.638 1.00 35.41 175 TYR A N 1
ATOM 1320 C CA . TYR A 1 175 ? 28.116 -6.725 -28.453 1.00 35.41 175 TYR A CA 1
ATOM 1321 C C . TYR A 1 175 ? 29.115 -6.928 -27.302 1.00 35.41 175 TYR A C 1
ATOM 1323 O O . TYR A 1 175 ? 28.783 -6.807 -26.124 1.00 35.41 175 TYR A O 1
ATOM 1331 N N . GLN A 1 176 ? 30.374 -7.217 -27.654 1.00 34.81 176 GLN A N 1
ATOM 1332 C CA . GLN A 1 176 ? 31.551 -7.137 -26.772 1.00 34.81 176 GLN A CA 1
ATOM 1333 C C . GLN A 1 176 ? 31.952 -5.662 -26.567 1.00 34.81 176 GLN A C 1
ATOM 1335 O O . GLN A 1 176 ? 33.012 -5.217 -26.997 1.00 34.81 176 GLN A O 1
ATOM 1340 N N . GLY A 1 177 ? 31.062 -4.888 -25.942 1.00 35.50 177 GLY A N 1
ATOM 1341 C CA . GLY A 1 177 ? 31.276 -3.494 -25.532 1.00 35.50 177 GLY A CA 1
ATOM 1342 C C . GLY A 1 177 ? 31.096 -3.310 -24.018 1.00 35.50 177 GLY A C 1
ATOM 1343 O O . GLY A 1 177 ? 30.735 -4.268 -23.328 1.00 35.50 177 GLY A O 1
ATOM 1344 N N . PRO A 1 178 ? 31.372 -2.112 -23.462 1.00 33.12 178 PRO A N 1
ATOM 1345 C CA . PRO A 1 178 ? 31.394 -1.899 -22.019 1.00 33.12 178 PRO A CA 1
ATOM 1346 C C . PRO A 1 178 ? 30.036 -2.239 -21.395 1.00 33.12 178 PRO A C 1
ATOM 1348 O O . PRO A 1 178 ? 28.984 -1.827 -21.876 1.00 33.12 178 PRO A O 1
ATOM 1351 N N . ARG A 1 179 ? 30.100 -3.045 -20.332 1.00 36.09 179 ARG A N 1
ATOM 1352 C CA . ARG A 1 179 ? 28.976 -3.634 -19.596 1.00 36.09 179 ARG A CA 1
ATOM 1353 C C . ARG A 1 179 ? 27.845 -2.628 -19.359 1.00 36.09 179 ARG A C 1
ATOM 1355 O O . ARG A 1 179 ? 28.084 -1.532 -18.857 1.00 36.09 179 ARG A O 1
ATOM 1362 N N . ILE A 1 180 ? 26.609 -3.057 -19.625 1.00 41.09 180 ILE A N 1
ATOM 1363 C CA . ILE A 1 180 ? 25.393 -2.349 -19.214 1.00 41.09 180 ILE A CA 1
ATOM 1364 C C . ILE A 1 180 ? 25.328 -2.391 -17.681 1.00 41.09 180 ILE A C 1
ATOM 1366 O O . ILE A 1 180 ? 24.807 -3.326 -17.075 1.00 41.09 180 ILE A O 1
ATOM 1370 N N . CYS A 1 181 ? 25.920 -1.390 -17.038 1.00 38.41 181 CYS A N 1
ATOM 1371 C CA . CYS A 1 181 ? 25.794 -1.173 -15.606 1.00 38.41 181 CYS A CA 1
ATOM 1372 C C . CYS A 1 181 ? 24.466 -0.460 -15.349 1.00 38.41 181 CYS A C 1
ATOM 1374 O O . CYS A 1 181 ? 24.416 0.767 -15.363 1.00 38.41 181 CYS A O 1
ATOM 1376 N N . ALA A 1 182 ? 23.400 -1.226 -15.105 1.00 37.88 182 ALA A N 1
ATOM 1377 C CA . ALA A 1 182 ? 22.234 -0.704 -14.404 1.00 37.88 182 ALA A CA 1
ATOM 1378 C C . ALA A 1 182 ? 22.675 -0.402 -12.963 1.00 37.88 182 ALA A C 1
ATOM 1380 O O . ALA A 1 182 ? 22.749 -1.299 -12.122 1.00 37.88 182 ALA A O 1
ATOM 1381 N N . THR A 1 183 ? 23.086 0.837 -12.705 1.00 35.38 183 THR A N 1
ATOM 1382 C CA . THR A 1 183 ? 23.385 1.309 -11.353 1.00 35.38 183 THR A CA 1
ATOM 1383 C C . THR A 1 183 ? 22.062 1.492 -10.625 1.00 35.38 183 THR A C 1
ATOM 1385 O O . THR A 1 183 ? 21.288 2.375 -10.978 1.00 35.38 183 THR A O 1
ATOM 1388 N N . SER A 1 184 ? 21.786 0.620 -9.655 1.00 29.50 184 SER A N 1
ATOM 1389 C CA . SER A 1 184 ? 20.670 0.766 -8.725 1.00 29.50 184 SER A CA 1
ATOM 1390 C C . SER A 1 184 ? 21.002 1.858 -7.710 1.00 29.50 184 SER A C 1
ATOM 1392 O O . SER A 1 184 ? 21.953 1.697 -6.941 1.00 29.50 184 SER A O 1
ATOM 1394 N N . SER A 1 185 ? 20.222 2.930 -7.706 1.00 28.25 185 SER A N 1
ATOM 1395 C CA . SER A 1 185 ? 20.094 3.860 -6.581 1.00 28.25 185 SER A CA 1
ATOM 1396 C C . SER A 1 185 ? 18.649 3.852 -6.126 1.00 28.25 185 SER A C 1
ATOM 1398 O O . SER A 1 185 ? 17.791 3.971 -7.031 1.00 28.25 185 SER A O 1
#

Radius of gyration: 23.67 Å; Cα contacts (8 Å, |Δi|>4): 226; ch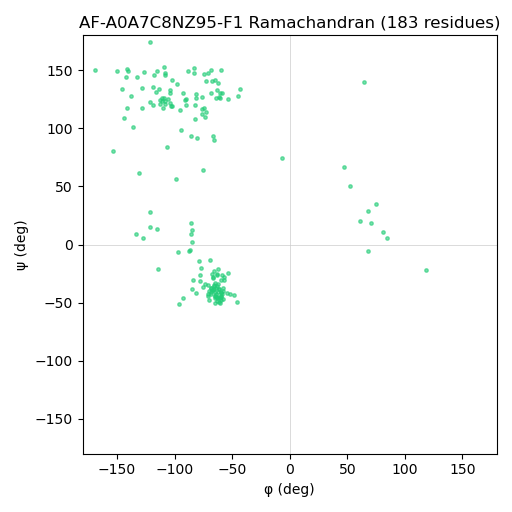ains: 1; bounding box: 52×30×65 Å

Nearest PDB structures (foldseek):
  8y0x-assembly1_CB  TM=9.374E-01  e=3.410E-14  Homo sapiens
  8q87-assembly1_A  TM=9.166E-01  e=2.533E-13  Gallus gallus
  8y0w-assembly1_CB  TM=9.094E-01  e=2.379E-13  Homo sapiens
  8xsx-assembly1_CB  TM=9.198E-01  e=3.928E-13  Homo sapiens
  8ceh-assembly1_Aa  TM=8.963E-01  e=3.928E-13  Saccharomyces cerevisiae

Secondary structure (DSSP, 8-state):
-EEEPPHHHHHHHHTT-S---SSSB-TT-S-EEEE--SS-TTHHHHHHHHHHHHHHHHHH-TTTS----SEEEEE------SSGGG--HHHHHHHHHHHHHHHHHHT---PPPPEEEEEEEE-GGGHHHHHHHHHHTT-EEEEEEE-SSS--EEEEEEEEHHHHHHHHS---S---SS-------

Foldseek 3Di:
DKDFADPVLLVCVVVVVDDPPDQFDDPPASEGEEEPEDDDPPVVVLRVLLNVLVVVCQPQPLPHGHHDHRMYHYDYDDDDDPDCVVVPSVVSSVVSNVVVSVVCVVVVDDDDFDKFKFKWWACPVCPVVVVVVCVVQVKAWDDWDDDPPHGTTITIIIGTPVSVVVLVPDPPDDDPDDDGPRDGD

Solvent-accessible surface area (backbone atoms only — not comparable to full-atom values): 11273 Å² total; per-residue (Å²): 89,61,44,78,49,56,67,70,59,39,52,38,44,72,72,54,76,61,72,74,89,72,95,37,60,53,88,97,51,52,38,39,50,41,86,62,57,76,91,63,82,71,49,79,76,49,44,64,39,50,51,51,26,52,58,52,46,41,52,36,28,87,87,78,64,44,62,58,71,39,39,33,37,39,44,58,78,78,89,78,74,94,51,70,88,79,60,46,64,69,57,52,21,52,52,45,38,52,52,51,44,51,43,44,63,74,56,69,74,78,89,82,80,62,68,39,75,37,47,42,50,40,50,72,92,50,45,69,65,48,52,51,53,39,48,77,66,67,25,50,78,82,48,77,46,78,53,89,90,56,80,46,30,36,39,35,29,40,35,45,51,91,67,48,71,61,74,81,73,64,90,82,76,95,67,101,61,78,74,71,60,63,63,84,128

pLDDT: mean 76.46, std 16.24, range [28.25, 92.62]

Mean predicted aligned error: 10.71 Å

InterPro domains:
  IPR005517 Translation elongation factor EFG/EF2, domain IV [PF03764] (27-107)
  IPR005517 Translation elongation factor EFG/EF2, domain IV [SM00889] (2-108)
  IPR014721 Small ribosomal subunit protein uS5 domain 2-type fold, subgroup [G3DSA:3.30.230.10] (26-105)
  IPR020568 Ribosomal protein uS5 domain 2-type superfamily [SSF54211] (2-112)
  IPR035647 EF-G domain III/V-like [SSF54980] (113-169)